Protein AF-A0A160DUF7-F1 (afdb_monomer)

Foldseek 3Di:
DDDDDPPVVVVVVVVVVVVPPPPPDPPVVVVLVVVVVVVVVVVVVVVVLVVVLVVQLVVLVCQLVPPPHDPVSNVRSVVSNCVSCVLVVVVVVLVVVLPVPSDDDPVVVLVSVLVVLVVVLVNLVVVLVVLVVVLVVLVVVLVCCVVPVPPVDPSCVVSVVVSVVSVVVSVVSVVVSVVSVVVSVVVSVVSVVVVVVVVVVVVVCPPPND

Organism: NCBI:txid1300342

Sequence (210 aa):
MTGTEPAAADWAALRTAWCEQPLAAVDWTALRGEVTRRSRRMAVTRVLELAAAAIAVMLCLTLALLPKAGWNDRATGLVLLAVVLGFTGWTQWHRRRQWRALDLAPPALLAFEHGRTRTSLRIWRTSAWLSLTLWCGLYAAAWADLAFGLWGADPVRVWGINLAVNAVVVIVSAAIACGLGRRARARLRRLDDLAAAVATEDAGRGPDGA

Structure (mmCIF, N/CA/C/O backbone):
data_AF-A0A160DUF7-F1
#
_entry.id   AF-A0A160DUF7-F1
#
loop_
_atom_site.group_PDB
_atom_site.id
_atom_site.type_symbol
_atom_site.label_atom_id
_atom_site.label_alt_id
_atom_site.label_comp_id
_atom_site.label_asym_id
_atom_site.label_entity_id
_atom_site.label_seq_id
_atom_site.pdbx_PDB_ins_code
_atom_site.Cartn_x
_atom_site.Cartn_y
_atom_site.Cartn_z
_atom_site.occupancy
_atom_site.B_iso_or_equiv
_atom_site.auth_seq_id
_atom_site.auth_comp_id
_atom_site.auth_asym_id
_atom_site.auth_atom_id
_atom_site.pdbx_PDB_model_num
ATOM 1 N N . MET A 1 1 ? 6.561 -17.553 71.676 1.00 45.91 1 MET A N 1
ATOM 2 C CA . MET A 1 1 ? 5.824 -18.469 70.774 1.00 45.91 1 MET A CA 1
ATOM 3 C C . MET A 1 1 ? 4.363 -18.280 71.137 1.00 45.91 1 MET A C 1
ATOM 5 O O . MET A 1 1 ? 4.054 -18.506 72.291 1.00 45.91 1 MET A O 1
ATOM 9 N N . THR A 1 2 ? 3.468 -17.689 70.357 1.00 43.59 2 THR A N 1
ATOM 10 C CA . THR A 1 2 ? 3.185 -17.698 68.910 1.00 43.59 2 THR A CA 1
ATOM 11 C C . THR A 1 2 ? 2.621 -16.305 68.561 1.00 43.59 2 THR A C 1
ATOM 13 O O . THR A 1 2 ? 1.702 -15.845 69.221 1.00 43.59 2 THR A O 1
ATOM 16 N N . GLY A 1 3 ? 3.216 -15.503 67.679 1.00 46.25 3 GLY A N 1
ATOM 17 C CA . GLY A 1 3 ? 3.179 -15.735 66.237 1.00 46.25 3 GLY A CA 1
ATOM 18 C C . GLY A 1 3 ? 1.835 -15.280 65.655 1.00 46.25 3 GLY A C 1
ATOM 19 O O . GLY A 1 3 ? 1.091 -16.107 65.150 1.00 46.25 3 GLY A O 1
ATOM 20 N N . THR A 1 4 ? 1.478 -14.000 65.793 1.00 51.59 4 THR A N 1
ATOM 21 C CA . THR A 1 4 ? 0.319 -13.425 65.100 1.00 51.59 4 THR A CA 1
ATOM 22 C C . THR A 1 4 ? 0.680 -13.240 63.627 1.00 51.59 4 THR A C 1
ATOM 24 O O . THR A 1 4 ? 1.467 -12.352 63.307 1.00 51.59 4 THR A O 1
ATOM 27 N N . GLU A 1 5 ? 0.108 -14.052 62.736 1.00 55.94 5 GLU A N 1
ATOM 28 C CA . GLU A 1 5 ? 0.067 -13.788 61.290 1.00 55.94 5 GLU A CA 1
ATOM 29 C C . GLU A 1 5 ? -1.267 -13.107 60.912 1.00 55.94 5 GLU A C 1
ATOM 31 O O . GLU A 1 5 ? -2.217 -13.785 60.527 1.00 55.94 5 GLU A O 1
ATOM 36 N N . PRO A 1 6 ? -1.386 -11.767 60.998 1.00 52.56 6 PRO A N 1
ATOM 37 C CA . PRO A 1 6 ? -2.553 -11.046 60.487 1.00 52.56 6 PRO A CA 1
ATOM 38 C C . PRO A 1 6 ? -2.464 -10.739 58.980 1.00 52.56 6 PRO A C 1
ATOM 40 O O . PRO A 1 6 ? -3.432 -10.268 58.397 1.00 52.56 6 PRO A O 1
ATOM 43 N N . ALA A 1 7 ? -1.332 -11.011 58.320 1.00 56.97 7 ALA A N 1
ATOM 44 C CA . ALA A 1 7 ? -1.105 -10.570 56.942 1.00 56.97 7 ALA A CA 1
ATOM 45 C C . ALA A 1 7 ? -1.906 -11.365 55.892 1.00 56.97 7 ALA A C 1
ATOM 47 O O . ALA A 1 7 ? -2.366 -10.792 54.910 1.00 56.97 7 ALA A O 1
ATOM 48 N N . ALA A 1 8 ? -2.100 -12.677 56.072 1.00 56.59 8 ALA A N 1
ATOM 49 C CA . ALA A 1 8 ? -2.753 -13.514 55.058 1.00 56.59 8 ALA A CA 1
ATOM 50 C C . ALA A 1 8 ? -4.268 -13.251 54.932 1.00 56.59 8 ALA A C 1
ATOM 52 O O . ALA A 1 8 ? -4.814 -13.300 53.828 1.00 56.59 8 ALA A O 1
ATOM 53 N N . ALA A 1 9 ? -4.938 -12.935 56.047 1.00 58.22 9 ALA A N 1
ATOM 54 C CA . ALA A 1 9 ? -6.363 -12.596 56.065 1.00 58.22 9 ALA A CA 1
ATOM 55 C C . ALA A 1 9 ? -6.643 -11.240 55.392 1.00 58.22 9 ALA A C 1
ATOM 57 O O . ALA A 1 9 ? -7.660 -11.083 54.716 1.00 58.22 9 ALA A O 1
ATOM 58 N N . ASP A 1 10 ? -5.704 -10.301 55.512 1.00 68.38 10 ASP A N 1
ATOM 59 C CA . ASP A 1 10 ? -5.803 -8.961 54.932 1.00 68.38 10 ASP A CA 1
ATOM 60 C C . ASP A 1 10 ? -5.723 -9.003 53.395 1.00 68.38 10 ASP A C 1
ATOM 62 O O . ASP A 1 10 ? -6.537 -8.404 52.697 1.00 68.38 10 ASP A O 1
ATOM 66 N N . TRP A 1 11 ? -4.834 -9.837 52.838 1.00 68.75 11 TRP A N 1
ATOM 67 C CA . TRP A 1 11 ? -4.740 -10.045 51.387 1.00 68.75 11 TRP A CA 1
ATOM 68 C C . TRP A 1 11 ? -5.966 -10.727 50.784 1.00 68.75 11 TRP A C 1
ATOM 70 O O . TRP A 1 11 ? -6.361 -10.402 49.662 1.00 68.75 11 TRP A O 1
ATOM 80 N N . ALA A 1 12 ? -6.574 -11.672 51.506 1.00 73.12 12 ALA A N 1
ATOM 81 C CA . ALA A 1 12 ? -7.798 -12.322 51.055 1.00 73.12 12 ALA A CA 1
ATOM 82 C C . ALA A 1 12 ? -8.962 -11.322 51.009 1.00 73.12 12 ALA A C 1
ATOM 84 O O . ALA A 1 12 ? -9.661 -11.267 50.001 1.00 73.12 12 ALA A O 1
ATOM 85 N N . ALA A 1 13 ? -9.115 -10.487 52.042 1.00 73.94 13 ALA A N 1
ATOM 86 C CA . ALA A 1 13 ? -10.126 -9.433 52.093 1.00 73.94 13 ALA A CA 1
ATOM 87 C C . ALA A 1 13 ? -9.906 -8.361 51.011 1.00 73.94 13 ALA A C 1
ATOM 89 O O . ALA A 1 13 ? -10.849 -7.998 50.309 1.00 73.94 13 ALA A O 1
ATOM 90 N N . LEU A 1 14 ? -8.658 -7.927 50.803 1.00 70.69 14 LEU A N 1
ATOM 91 C CA . LEU A 1 14 ? -8.277 -7.014 49.721 1.00 70.69 14 LEU A CA 1
ATOM 92 C C . LEU A 1 14 ? -8.580 -7.597 48.342 1.00 70.69 14 LEU A C 1
ATOM 94 O O . LEU A 1 14 ? -9.090 -6.885 47.484 1.00 70.69 14 LEU A O 1
ATOM 98 N N . ARG A 1 15 ? -8.307 -8.887 48.120 1.00 72.19 15 ARG A N 1
ATOM 99 C CA . ARG A 1 15 ? -8.630 -9.562 46.857 1.00 72.19 15 ARG A CA 1
ATOM 100 C C . ARG A 1 15 ? -10.134 -9.585 46.615 1.00 72.19 15 ARG A C 1
ATOM 102 O O . ARG A 1 15 ? -10.556 -9.289 45.505 1.00 72.19 15 ARG A O 1
ATOM 109 N N . THR A 1 16 ? -10.929 -9.920 47.629 1.00 73.06 16 THR A N 1
ATOM 110 C CA . THR A 1 16 ? -12.394 -9.952 47.520 1.00 73.06 16 THR A CA 1
ATOM 111 C C . THR A 1 16 ? -12.944 -8.555 47.238 1.00 73.06 16 THR A C 1
ATOM 113 O O . THR A 1 16 ? -13.653 -8.382 46.255 1.00 73.06 16 THR A O 1
ATOM 116 N N . ALA A 1 17 ? -12.496 -7.538 47.981 1.00 68.25 17 ALA A N 1
ATOM 117 C CA . ALA A 1 17 ? -12.868 -6.141 47.750 1.00 68.25 17 ALA A CA 1
ATOM 118 C C . ALA A 1 17 ? -12.432 -5.624 46.367 1.00 68.25 17 ALA A C 1
ATOM 120 O O . ALA A 1 17 ? -13.107 -4.782 45.781 1.00 68.25 17 ALA A O 1
ATOM 121 N N . TRP A 1 18 ? -11.315 -6.120 45.826 1.00 67.06 18 TRP A N 1
ATOM 122 C CA . TRP A 1 18 ? -10.848 -5.783 44.480 1.00 67.06 18 TRP A CA 1
ATOM 123 C C . TRP A 1 18 ? -11.661 -6.492 43.387 1.00 67.06 18 TRP A C 1
ATOM 125 O O . TRP A 1 18 ? -11.973 -5.886 42.368 1.00 67.06 18 TRP A O 1
ATOM 135 N N . CYS A 1 19 ? -12.046 -7.753 43.603 1.00 63.88 19 CYS A N 1
ATOM 136 C CA . CYS A 1 19 ? -12.925 -8.507 42.705 1.00 63.88 19 CYS A CA 1
ATOM 137 C C . CYS A 1 19 ? -14.372 -7.991 42.709 1.00 63.88 19 CYS A C 1
ATOM 139 O O . CYS A 1 19 ? -15.058 -8.123 41.700 1.00 63.88 19 CYS A O 1
ATOM 141 N N . GLU A 1 20 ? -14.823 -7.406 43.818 1.00 60.16 20 GLU A N 1
ATOM 142 C CA . GLU A 1 20 ? -16.149 -6.798 43.975 1.00 60.16 20 GLU A CA 1
ATOM 143 C C . GLU A 1 20 ? -16.223 -5.361 43.446 1.00 60.16 20 GLU A C 1
ATOM 145 O O . GLU A 1 20 ? -17.308 -4.775 43.417 1.00 60.16 20 GLU A O 1
ATOM 150 N N . GLN A 1 21 ? -15.103 -4.775 42.995 1.00 47.31 21 GLN A N 1
ATOM 151 C CA . GLN A 1 21 ? -15.166 -3.481 42.326 1.00 47.31 21 GLN A CA 1
ATOM 152 C C . GLN A 1 21 ? -16.021 -3.624 41.063 1.00 47.31 21 GLN A C 1
ATOM 154 O O . GLN A 1 21 ? -15.701 -4.454 40.207 1.00 47.31 21 GLN A O 1
ATOM 159 N N . PRO A 1 22 ? -17.090 -2.820 40.911 1.00 47.50 22 PRO A N 1
ATOM 160 C CA . PRO A 1 22 ? -17.878 -2.836 39.693 1.00 47.50 22 PRO A CA 1
ATOM 161 C C . PRO A 1 22 ? -16.928 -2.555 38.530 1.00 47.50 22 PRO A C 1
ATOM 163 O O . PRO A 1 22 ? -16.241 -1.529 38.527 1.00 47.50 22 PRO A O 1
ATOM 166 N N . LEU A 1 23 ? -16.854 -3.497 37.579 1.00 49.75 23 LEU A N 1
ATOM 167 C CA . LEU A 1 23 ? -16.118 -3.330 36.328 1.00 49.75 23 LEU A CA 1
ATOM 168 C C . LEU A 1 23 ? -16.443 -1.937 35.805 1.00 49.75 23 LEU A C 1
ATOM 170 O O . LEU A 1 23 ? -17.611 -1.644 35.548 1.00 49.75 23 LEU A O 1
ATOM 174 N N . ALA A 1 24 ? -15.423 -1.073 35.745 1.00 48.47 24 ALA A N 1
ATOM 175 C CA . ALA A 1 24 ? -15.599 0.330 35.405 1.00 48.47 24 ALA A CA 1
ATOM 176 C C . ALA A 1 24 ? -16.494 0.416 34.168 1.00 48.47 24 ALA A C 1
ATOM 178 O O . ALA A 1 24 ? -16.115 -0.078 33.100 1.00 48.47 24 ALA A O 1
ATOM 179 N N . ALA A 1 25 ? -17.699 0.969 34.353 1.00 54.88 25 ALA A N 1
ATOM 180 C CA . ALA A 1 25 ? -18.697 1.063 33.303 1.00 54.88 25 ALA A CA 1
ATOM 181 C C . ALA A 1 25 ? -18.012 1.640 32.065 1.00 54.88 25 ALA A C 1
ATOM 183 O O . ALA A 1 25 ? -17.362 2.685 32.146 1.00 54.88 25 ALA A O 1
ATOM 184 N N . VAL A 1 26 ? -18.079 0.911 30.949 1.00 57.97 26 VAL A N 1
ATOM 185 C CA . VAL A 1 26 ? -17.376 1.278 29.719 1.00 57.97 26 VAL A CA 1
ATOM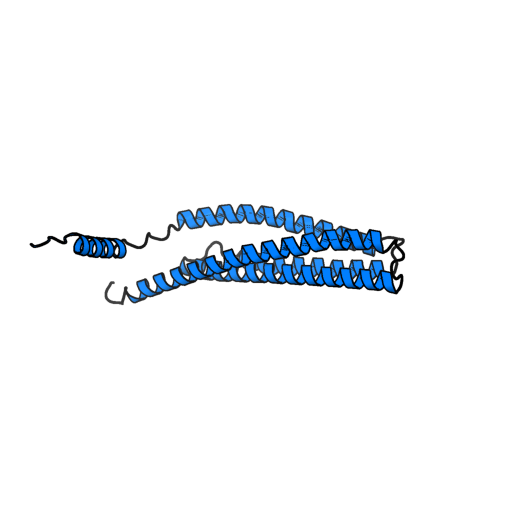 186 C C . VAL A 1 26 ? -17.721 2.727 29.383 1.00 57.97 26 VAL A C 1
ATOM 188 O O . VAL A 1 26 ? -18.878 3.047 29.116 1.00 57.97 26 VAL A O 1
ATOM 191 N N . ASP A 1 27 ? -16.723 3.612 29.419 1.00 67.00 27 ASP A N 1
ATOM 192 C CA . ASP A 1 27 ? -16.930 5.031 29.145 1.00 67.00 27 ASP A CA 1
ATOM 193 C C . ASP A 1 27 ? -17.185 5.236 27.646 1.00 67.00 27 ASP A C 1
ATOM 195 O O . ASP A 1 27 ? -16.282 5.427 26.822 1.00 67.00 27 ASP A O 1
ATOM 199 N N . TRP A 1 28 ? -18.465 5.180 27.284 1.00 63.38 28 TRP A N 1
ATOM 200 C CA . TRP A 1 28 ? -18.947 5.375 25.924 1.00 63.38 28 TRP A CA 1
ATOM 201 C C . TRP A 1 28 ? -18.635 6.775 25.388 1.00 63.38 28 TRP A C 1
ATOM 203 O O . TRP A 1 28 ? -18.480 6.940 24.175 1.00 63.38 28 TRP A O 1
ATOM 213 N N . THR A 1 29 ? -18.497 7.782 26.258 1.00 66.00 29 THR A N 1
ATOM 214 C CA . THR A 1 29 ? -18.179 9.156 25.847 1.00 66.00 29 THR A CA 1
ATOM 215 C C . THR A 1 29 ? -16.707 9.296 25.471 1.00 66.00 29 THR A C 1
ATOM 217 O O . THR A 1 29 ? -16.403 9.835 24.398 1.00 66.00 29 THR A O 1
ATOM 220 N N . ALA A 1 30 ? -15.803 8.697 26.252 1.00 66.38 30 ALA A N 1
ATOM 221 C CA . ALA A 1 30 ? -14.396 8.561 25.887 1.00 66.38 30 ALA A CA 1
ATOM 222 C C . ALA A 1 30 ? -14.230 7.744 2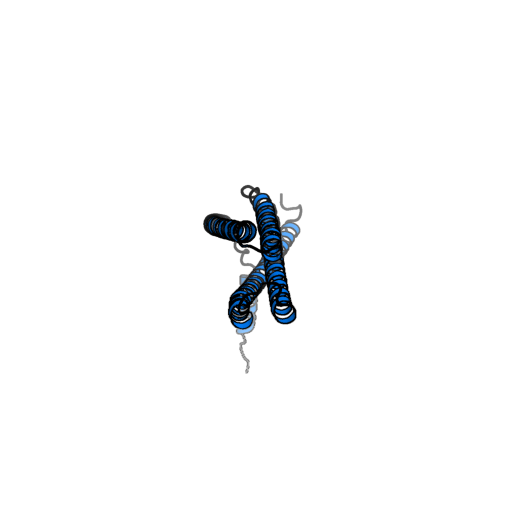4.598 1.00 66.38 30 ALA A C 1
ATOM 224 O O . ALA A 1 30 ? -13.485 8.146 23.699 1.00 66.38 30 ALA A O 1
ATOM 225 N N . LEU A 1 31 ? -14.990 6.652 24.438 1.00 64.12 31 LEU A N 1
ATOM 226 C CA . LEU A 1 31 ? -14.972 5.842 23.219 1.00 64.12 31 LEU A CA 1
ATOM 227 C C . LEU A 1 31 ? -15.391 6.661 21.981 1.00 64.12 31 LEU A C 1
ATOM 229 O O . LEU A 1 31 ? -14.760 6.573 20.925 1.00 64.12 31 LEU A O 1
ATOM 233 N N . ARG A 1 32 ? -16.419 7.512 22.108 1.00 67.00 32 ARG A N 1
ATOM 234 C CA . ARG A 1 32 ? -16.912 8.387 21.026 1.00 67.00 32 ARG A CA 1
ATOM 235 C C . ARG A 1 32 ? -15.909 9.496 20.677 1.00 67.00 32 ARG A C 1
ATOM 237 O O . ARG A 1 32 ? -15.694 9.791 19.495 1.00 67.00 32 ARG A O 1
ATOM 244 N N . GLY A 1 33 ? -15.237 10.066 21.678 1.00 70.62 33 GLY A N 1
ATOM 245 C CA . GLY A 1 33 ? -14.134 11.017 21.495 1.00 70.62 33 GLY A CA 1
ATOM 246 C C . GLY A 1 33 ? -12.927 10.402 20.772 1.00 70.62 33 GLY A C 1
ATOM 247 O O . GLY A 1 33 ? -12.365 10.998 19.848 1.00 70.62 33 GLY A O 1
ATOM 248 N N . GLU A 1 34 ? -12.570 9.167 21.121 1.00 70.50 34 GLU A N 1
ATOM 249 C CA . GLU A 1 34 ? -11.501 8.411 20.464 1.00 70.50 34 GLU A CA 1
ATOM 250 C C . GLU A 1 34 ? -11.850 8.135 18.989 1.00 70.50 34 GLU A C 1
ATOM 252 O O . GLU A 1 34 ? -11.031 8.350 18.090 1.00 70.50 34 GLU A O 1
ATOM 257 N N . VAL A 1 35 ? -13.094 7.725 18.707 1.00 66.69 35 VAL A N 1
ATOM 258 C CA . VAL A 1 35 ? -13.582 7.445 17.344 1.00 66.69 35 VAL A CA 1
ATOM 259 C C . VAL A 1 35 ? -13.529 8.690 16.450 1.00 66.69 35 VAL A C 1
ATOM 261 O O . VAL A 1 35 ? -13.056 8.601 15.312 1.00 66.69 35 VAL A O 1
ATOM 264 N N . THR A 1 36 ? -13.940 9.858 16.949 1.00 67.94 36 THR A N 1
ATOM 265 C CA . THR A 1 36 ? -13.934 11.118 16.178 1.00 67.94 36 THR A CA 1
ATOM 266 C C . THR A 1 36 ? -12.523 11.659 15.923 1.00 67.94 36 THR A C 1
ATOM 268 O O . THR A 1 36 ? -12.205 12.081 14.808 1.00 67.94 36 THR A O 1
ATOM 271 N N . ARG A 1 37 ? -11.609 11.584 16.899 1.00 72.12 37 ARG A N 1
ATOM 272 C CA . ARG A 1 37 ? -10.189 11.924 16.667 1.00 72.12 37 ARG A CA 1
ATOM 273 C C . ARG A 1 37 ? -9.557 11.005 15.626 1.00 72.12 37 ARG A C 1
ATOM 275 O O . ARG A 1 37 ? -8.784 11.439 14.764 1.00 72.12 37 ARG A O 1
ATOM 282 N N . ARG A 1 38 ? -9.909 9.722 15.671 1.00 69.25 38 ARG A N 1
ATOM 283 C CA . ARG A 1 38 ? -9.397 8.716 14.743 1.00 69.25 38 ARG A CA 1
ATOM 284 C C . ARG A 1 38 ? -9.972 8.877 13.337 1.00 69.25 38 ARG A C 1
ATOM 286 O O . ARG A 1 38 ? -9.238 8.642 12.379 1.00 69.25 38 ARG A O 1
ATOM 293 N N . SER A 1 39 ? -11.223 9.318 13.193 1.00 67.62 39 SER A N 1
ATOM 294 C CA . SER A 1 39 ? -11.823 9.606 11.884 1.00 67.62 39 SER A CA 1
ATOM 295 C C . SER A 1 39 ? -11.117 10.769 11.178 1.00 67.62 39 SER A C 1
ATOM 297 O O . SER A 1 39 ? -10.783 10.642 10.000 1.00 67.62 39 SER A O 1
ATOM 299 N N . ARG A 1 40 ? -10.754 11.839 11.906 1.00 68.75 40 ARG A N 1
ATOM 300 C CA . ARG A 1 40 ? -9.935 12.944 11.370 1.00 68.75 40 ARG A CA 1
ATOM 301 C C . ARG A 1 40 ? -8.563 12.475 10.888 1.00 68.75 40 ARG A C 1
ATOM 303 O O . ARG A 1 40 ? -8.170 12.789 9.767 1.00 68.75 40 ARG A O 1
ATOM 310 N N . ARG A 1 41 ? -7.851 11.661 11.681 1.00 72.31 41 ARG A N 1
ATOM 311 C CA . ARG A 1 41 ? -6.576 11.059 11.238 1.00 72.31 41 ARG A CA 1
ATOM 312 C C . ARG A 1 41 ? -6.753 10.204 9.981 1.00 72.31 41 ARG A C 1
ATOM 314 O O . ARG A 1 41 ? -5.931 10.279 9.076 1.00 72.31 41 ARG A O 1
ATOM 321 N N . MET A 1 42 ? -7.840 9.436 9.893 1.00 70.56 42 MET A N 1
ATOM 322 C CA . MET A 1 42 ? -8.137 8.627 8.706 1.00 70.56 42 MET A CA 1
ATOM 323 C C . MET A 1 42 ? -8.442 9.466 7.467 1.00 70.56 42 MET A C 1
ATOM 325 O O . MET A 1 42 ? -8.109 9.028 6.369 1.00 70.56 42 MET A O 1
ATOM 329 N N . ALA A 1 43 ? -9.039 10.650 7.617 1.00 75.75 43 ALA A N 1
ATOM 330 C CA . ALA A 1 43 ? -9.251 11.569 6.503 1.00 75.75 43 ALA A CA 1
ATOM 331 C C . ALA A 1 43 ? -7.915 12.050 5.914 1.00 75.75 43 ALA A C 1
ATOM 333 O O . ALA A 1 43 ? -7.722 11.965 4.705 1.00 75.75 43 ALA A O 1
ATOM 334 N N . VAL A 1 44 ? -6.952 12.440 6.757 1.00 76.69 44 VAL A N 1
ATOM 335 C CA . VAL A 1 44 ? -5.611 12.856 6.301 1.00 76.69 44 VAL A CA 1
ATOM 336 C C . VAL A 1 44 ? -4.878 11.708 5.609 1.00 76.69 44 VAL A C 1
ATOM 338 O O . VAL A 1 44 ? -4.368 11.874 4.503 1.00 76.69 44 VAL A O 1
ATOM 341 N N . THR A 1 45 ? -4.870 10.512 6.208 1.00 78.19 45 THR A N 1
ATOM 342 C CA . THR A 1 45 ? -4.221 9.343 5.591 1.00 78.19 45 THR A CA 1
ATOM 343 C C . THR A 1 45 ? -4.836 8.997 4.236 1.00 78.19 45 THR A C 1
ATOM 345 O O . THR A 1 45 ? -4.115 8.588 3.336 1.00 78.19 45 THR A O 1
ATOM 348 N N . ARG A 1 46 ? -6.149 9.191 4.056 1.00 80.06 46 ARG A N 1
ATOM 349 C CA . ARG A 1 46 ? -6.811 8.982 2.760 1.00 80.06 46 ARG A CA 1
ATOM 350 C C . ARG A 1 46 ? -6.356 9.965 1.699 1.00 80.06 46 ARG A C 1
ATOM 352 O O . ARG A 1 46 ? -6.143 9.544 0.572 1.00 80.06 46 ARG A O 1
ATOM 359 N N . VAL A 1 47 ? -6.226 11.243 2.047 1.00 85.06 47 VAL A N 1
ATOM 360 C CA . VAL A 1 47 ? -5.735 12.257 1.106 1.00 85.06 47 VAL A CA 1
ATOM 361 C C . VAL A 1 47 ? -4.328 11.890 0.640 1.00 85.06 47 VAL A C 1
ATOM 363 O O . VAL A 1 47 ? -4.072 11.885 -0.559 1.00 85.06 47 VAL A O 1
ATOM 366 N N . LEU A 1 48 ? -3.455 11.479 1.564 1.00 84.88 48 LEU A N 1
ATOM 367 C CA . LEU A 1 48 ? -2.108 11.010 1.228 1.00 84.88 48 LEU A CA 1
ATOM 368 C C . LEU A 1 48 ? -2.122 9.729 0.377 1.00 84.88 48 LEU A C 1
ATOM 370 O O . LEU A 1 48 ? -1.376 9.641 -0.592 1.00 84.88 48 LEU A O 1
ATOM 374 N N . GLU A 1 49 ? -2.984 8.757 0.696 1.00 85.81 49 GLU A N 1
ATOM 375 C CA . GLU A 1 49 ? -3.135 7.511 -0.077 1.00 85.81 49 GLU A CA 1
ATOM 376 C C . GLU A 1 49 ? -3.596 7.801 -1.518 1.00 85.81 49 GLU A C 1
ATOM 378 O O . GLU A 1 49 ? -3.057 7.233 -2.465 1.00 85.81 49 GLU A O 1
ATOM 383 N N . LEU A 1 50 ? -4.547 8.724 -1.696 1.00 87.81 50 LEU A N 1
ATOM 384 C CA . LEU A 1 50 ? -5.042 9.135 -3.013 1.00 87.81 50 LEU A CA 1
ATOM 385 C C . LEU A 1 50 ? -4.008 9.946 -3.799 1.00 87.81 50 LEU A C 1
ATOM 387 O O . LEU A 1 50 ? -3.842 9.709 -4.992 1.00 87.81 50 LEU A O 1
ATOM 391 N N . ALA A 1 51 ? -3.289 10.859 -3.145 1.00 89.44 51 ALA A N 1
ATOM 392 C CA . ALA A 1 51 ? -2.203 11.611 -3.768 1.00 89.44 51 ALA A CA 1
ATOM 393 C C . ALA A 1 51 ? -1.078 10.679 -4.246 1.00 89.44 51 ALA A C 1
ATOM 395 O O . ALA A 1 51 ? -0.642 10.778 -5.391 1.00 89.44 51 ALA A O 1
ATOM 396 N N . ALA A 1 52 ? -0.661 9.722 -3.412 1.00 87.50 52 ALA A N 1
ATOM 397 C CA . ALA A 1 52 ? 0.332 8.722 -3.795 1.00 87.50 52 ALA A CA 1
ATOM 398 C C . ALA A 1 52 ? -0.152 7.850 -4.967 1.00 87.50 52 ALA A C 1
ATOM 400 O O . ALA A 1 52 ? 0.610 7.603 -5.900 1.00 87.50 52 ALA A O 1
ATOM 401 N N . ALA A 1 53 ? -1.424 7.431 -4.961 1.00 89.75 53 ALA A N 1
ATOM 402 C CA . ALA A 1 53 ? -2.011 6.679 -6.070 1.00 89.75 53 ALA A CA 1
ATOM 403 C C . ALA A 1 53 ? -2.042 7.497 -7.373 1.00 89.75 53 ALA A C 1
ATOM 405 O O . ALA A 1 53 ? -1.715 6.967 -8.430 1.00 89.75 53 ALA A O 1
ATOM 406 N N . ALA A 1 54 ? -2.375 8.790 -7.305 1.00 92.12 54 ALA A N 1
ATOM 407 C CA . ALA A 1 54 ? -2.372 9.677 -8.466 1.00 92.12 54 ALA A CA 1
ATOM 408 C C . ALA A 1 54 ? -0.965 9.842 -9.061 1.00 92.12 54 ALA A C 1
ATOM 410 O O . ALA A 1 54 ? -0.797 9.745 -10.276 1.00 92.12 54 ALA A O 1
ATOM 411 N N . ILE A 1 55 ? 0.051 10.020 -8.210 1.00 93.62 55 ILE A N 1
ATOM 412 C CA . ILE A 1 55 ? 1.456 10.076 -8.638 1.00 93.62 55 ILE A CA 1
ATOM 413 C C . ILE A 1 55 ? 1.863 8.752 -9.294 1.00 93.62 55 ILE A C 1
ATOM 415 O O . ILE A 1 55 ? 2.437 8.758 -10.378 1.00 93.62 55 ILE A O 1
ATOM 419 N N . ALA A 1 56 ? 1.524 7.613 -8.687 1.00 90.56 56 ALA A N 1
ATOM 420 C CA . ALA A 1 56 ? 1.842 6.301 -9.245 1.00 90.56 56 ALA A CA 1
ATOM 421 C C . ALA A 1 56 ? 1.191 6.083 -10.622 1.00 90.56 56 ALA A C 1
ATOM 423 O O . ALA A 1 56 ? 1.864 5.642 -11.551 1.00 90.56 56 ALA A O 1
ATOM 424 N N . VAL A 1 57 ? -0.086 6.447 -10.782 1.00 94.12 57 VAL A N 1
ATOM 425 C CA . VAL A 1 57 ? -0.791 6.402 -12.074 1.00 94.12 57 VAL A CA 1
ATOM 426 C C . VAL A 1 57 ? -0.092 7.284 -13.108 1.00 94.12 57 VAL A C 1
ATOM 428 O O . VAL A 1 57 ? 0.164 6.828 -14.220 1.00 94.12 57 VAL A O 1
ATOM 431 N N . MET A 1 58 ? 0.269 8.516 -12.741 1.00 94.81 58 MET A N 1
ATOM 432 C CA . MET A 1 58 ? 0.986 9.437 -13.624 1.00 94.81 58 MET A CA 1
ATOM 433 C C . MET A 1 58 ? 2.336 8.866 -14.075 1.00 94.81 58 MET A C 1
ATOM 435 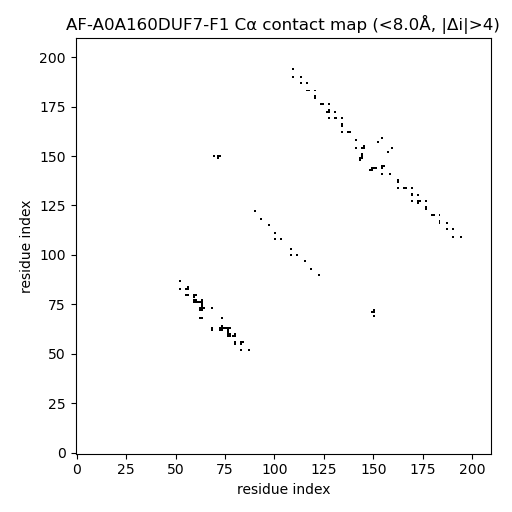O O . MET A 1 58 ? 2.666 8.951 -15.256 1.00 94.81 58 MET A O 1
ATOM 439 N N . LEU A 1 59 ? 3.099 8.247 -13.170 1.00 91.69 59 LEU A N 1
ATOM 440 C CA . LEU A 1 59 ? 4.378 7.611 -13.498 1.00 91.69 59 LEU A CA 1
ATOM 441 C C . LEU A 1 59 ? 4.194 6.403 -14.427 1.00 91.69 59 LEU A C 1
ATOM 443 O O . LEU A 1 59 ? 4.928 6.272 -15.405 1.00 91.69 59 LEU A O 1
ATOM 447 N N . CYS A 1 60 ? 3.187 5.560 -14.174 1.00 92.00 60 CYS A N 1
ATOM 448 C CA . CYS A 1 60 ? 2.882 4.409 -15.028 1.00 92.00 60 CYS A CA 1
ATOM 449 C C . CYS A 1 60 ? 2.471 4.845 -16.441 1.00 92.00 60 CYS A C 1
ATOM 451 O O . CYS A 1 60 ? 2.931 4.271 -17.426 1.00 92.00 60 CYS A O 1
ATOM 453 N N . LEU A 1 61 ? 1.635 5.884 -16.544 1.00 92.19 61 LEU A N 1
ATOM 454 C CA . LEU A 1 61 ? 1.221 6.456 -17.825 1.00 92.19 61 LEU A CA 1
ATOM 455 C C . LEU A 1 61 ? 2.391 7.109 -18.555 1.00 92.19 61 LEU A C 1
ATOM 457 O O . LEU A 1 61 ? 2.545 6.896 -19.750 1.00 92.19 61 LEU A O 1
ATOM 461 N N . THR A 1 62 ? 3.237 7.856 -17.846 1.00 91.44 62 THR A N 1
ATOM 462 C CA . THR A 1 62 ? 4.449 8.451 -18.424 1.00 91.44 62 THR A CA 1
ATOM 463 C C . THR A 1 62 ? 5.342 7.368 -19.027 1.00 91.44 62 THR A C 1
ATOM 465 O O . THR A 1 62 ? 5.723 7.480 -20.187 1.00 91.44 62 THR A O 1
ATOM 468 N N . LEU A 1 63 ? 5.604 6.279 -18.295 1.00 86.94 63 LEU A N 1
ATOM 469 C CA . LEU A 1 63 ? 6.386 5.148 -18.804 1.00 86.94 63 LEU A CA 1
ATOM 470 C C . LEU A 1 63 ? 5.727 4.496 -20.033 1.00 86.94 63 LEU A C 1
ATOM 472 O O . LEU A 1 63 ? 6.406 4.198 -21.012 1.00 86.94 63 LEU A O 1
ATOM 476 N N . ALA A 1 64 ? 4.403 4.320 -20.007 1.00 89.31 64 ALA A N 1
ATOM 477 C CA . ALA A 1 64 ? 3.664 3.682 -21.095 1.00 89.31 64 ALA A CA 1
ATOM 478 C C . ALA A 1 64 ? 3.525 4.547 -22.360 1.00 89.31 64 ALA A C 1
ATOM 480 O O . ALA A 1 64 ? 3.405 4.013 -23.462 1.00 89.31 64 ALA A O 1
ATOM 481 N N . LEU A 1 65 ? 3.522 5.871 -22.213 1.00 91.00 65 LEU A N 1
ATOM 482 C CA . LEU A 1 65 ? 3.272 6.825 -23.296 1.00 91.00 65 LEU A CA 1
ATOM 483 C C . LEU A 1 65 ? 4.541 7.531 -23.778 1.00 91.00 65 LEU A C 1
ATOM 485 O O . LEU A 1 65 ? 4.468 8.359 -24.688 1.00 91.00 65 LEU A O 1
ATOM 489 N N . LEU A 1 66 ? 5.704 7.225 -23.194 1.00 89.94 66 LEU A N 1
ATOM 490 C CA . LEU A 1 66 ? 6.956 7.852 -23.595 1.00 89.94 66 LEU A CA 1
ATOM 491 C C . LEU A 1 66 ? 7.214 7.591 -25.096 1.00 89.94 66 LEU A C 1
ATOM 493 O O . LEU A 1 66 ? 7.213 6.433 -25.527 1.00 89.94 66 LEU A O 1
ATOM 497 N N . PRO A 1 67 ? 7.491 8.627 -25.912 1.00 79.50 67 PRO A N 1
ATOM 498 C CA . PRO A 1 67 ? 7.635 8.467 -27.363 1.00 79.50 67 PRO A CA 1
ATOM 499 C C . PRO A 1 67 ? 8.737 7.482 -27.770 1.00 79.50 67 PRO A C 1
ATOM 501 O O . PRO A 1 67 ? 8.624 6.806 -28.788 1.00 79.50 67 PRO A O 1
ATOM 504 N N . LYS A 1 68 ? 9.791 7.384 -26.950 1.00 80.38 68 LYS A N 1
ATOM 505 C CA . LYS A 1 68 ? 10.946 6.500 -27.156 1.00 80.38 68 LYS A CA 1
ATOM 506 C C . LYS A 1 68 ? 10.863 5.180 -26.378 1.00 80.38 68 LYS A C 1
ATOM 508 O O . LYS A 1 68 ? 11.824 4.422 -26.403 1.00 80.38 68 LYS A O 1
ATOM 513 N N . ALA A 1 69 ? 9.759 4.917 -25.676 1.00 79.25 69 ALA A N 1
ATOM 514 C CA . ALA A 1 69 ? 9.584 3.686 -24.911 1.00 79.25 69 ALA A CA 1
ATOM 515 C C . ALA A 1 69 ? 9.516 2.475 -25.850 1.00 79.25 69 ALA A C 1
ATOM 517 O O . ALA A 1 69 ? 8.718 2.463 -26.797 1.00 79.25 69 ALA A O 1
ATOM 518 N N . GLY A 1 70 ? 10.328 1.457 -25.563 1.00 84.38 70 GLY A N 1
ATOM 519 C CA . GLY A 1 70 ? 10.249 0.169 -26.244 1.00 84.38 70 GLY A CA 1
ATOM 520 C C . GLY A 1 70 ? 8.967 -0.582 -25.875 1.00 84.38 70 GLY A C 1
ATOM 521 O O . GLY A 1 70 ? 8.243 -0.205 -24.953 1.00 84.38 70 GLY A O 1
ATOM 522 N N . TRP A 1 71 ? 8.678 -1.687 -26.568 1.00 87.88 71 TRP A N 1
ATOM 523 C CA . TRP A 1 71 ? 7.518 -2.531 -26.242 1.00 87.88 71 TRP A CA 1
ATOM 524 C C . TRP A 1 71 ? 7.510 -2.974 -24.769 1.00 87.88 71 TRP A C 1
ATOM 526 O O . TRP A 1 71 ? 6.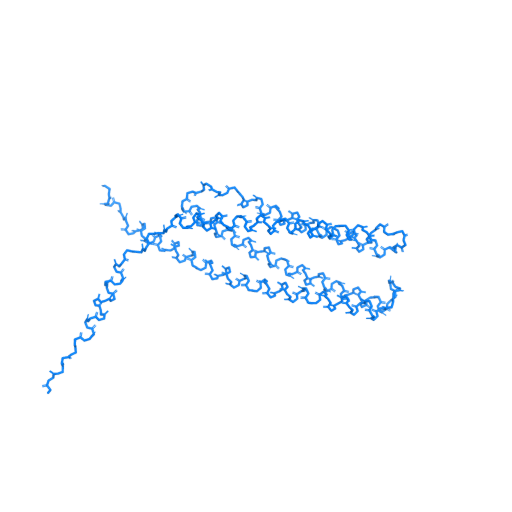478 -2.889 -24.102 1.00 87.88 71 TRP A O 1
ATOM 536 N N . ASN A 1 72 ? 8.674 -3.373 -24.249 1.00 85.44 72 ASN A N 1
ATOM 537 C CA . ASN A 1 72 ? 8.836 -3.843 -22.874 1.00 85.44 72 ASN A CA 1
ATOM 538 C C . ASN A 1 72 ? 8.494 -2.760 -21.838 1.00 85.44 72 ASN A C 1
ATOM 540 O O . ASN A 1 72 ? 7.806 -3.045 -20.857 1.00 85.44 72 ASN A O 1
ATOM 544 N N . ASP A 1 73 ? 8.901 -1.511 -22.073 1.00 85.00 73 ASP A N 1
ATOM 545 C CA . ASP A 1 73 ? 8.572 -0.370 -21.207 1.00 85.00 73 ASP A CA 1
ATOM 546 C C . ASP A 1 73 ? 7.067 -0.106 -21.183 1.00 85.00 73 ASP A C 1
ATOM 548 O O . ASP A 1 73 ? 6.467 0.055 -20.118 1.00 85.00 73 ASP A O 1
ATOM 552 N N . ARG A 1 74 ? 6.435 -0.131 -22.364 1.00 89.69 74 ARG A N 1
ATOM 553 C CA . ARG A 1 74 ? 4.993 0.101 -22.501 1.00 89.69 74 ARG A CA 1
ATOM 554 C C . ARG A 1 74 ? 4.179 -0.970 -21.797 1.00 89.69 74 ARG A C 1
ATOM 556 O O . ARG A 1 74 ? 3.275 -0.647 -21.025 1.00 89.69 74 ARG A O 1
ATOM 563 N N . ALA A 1 75 ? 4.526 -2.235 -22.023 1.00 89.50 75 ALA A N 1
ATOM 564 C CA . ALA A 1 75 ? 3.892 -3.363 -21.355 1.00 89.50 75 ALA A CA 1
ATOM 565 C C . ALA A 1 75 ? 4.053 -3.263 -19.830 1.00 89.50 75 ALA A C 1
ATOM 567 O O . ALA A 1 75 ? 3.071 -3.397 -19.098 1.00 89.50 75 ALA A O 1
ATOM 568 N N . THR A 1 76 ? 5.258 -2.940 -19.352 1.00 87.69 76 THR A N 1
ATOM 569 C CA . THR A 1 76 ? 5.540 -2.769 -17.918 1.00 87.69 76 THR A CA 1
ATOM 570 C C . THR A 1 76 ? 4.696 -1.646 -17.313 1.00 87.69 76 THR A C 1
ATOM 572 O O . THR A 1 76 ? 4.049 -1.851 -16.285 1.00 87.69 76 THR A O 1
ATOM 575 N N . GLY A 1 77 ? 4.624 -0.483 -17.968 1.00 90.12 77 GLY A N 1
ATOM 576 C CA . GLY A 1 77 ? 3.806 0.646 -17.517 1.00 90.12 77 GLY A CA 1
ATOM 577 C C . GLY A 1 77 ? 2.315 0.308 -17.421 1.00 90.12 77 GLY A C 1
ATOM 578 O O . GLY A 1 77 ? 1.674 0.637 -16.423 1.00 90.12 77 GLY A O 1
ATOM 579 N N . LEU A 1 78 ? 1.764 -0.410 -18.405 1.00 93.56 78 LEU A N 1
ATOM 580 C CA . LEU A 1 78 ? 0.357 -0.831 -18.401 1.00 93.56 78 LEU A CA 1
ATOM 581 C C . LEU A 1 78 ? 0.048 -1.867 -17.313 1.00 93.56 78 LEU A C 1
ATOM 583 O O . LEU A 1 78 ? -0.979 -1.762 -16.639 1.00 93.56 78 LEU A O 1
ATOM 587 N N . VAL A 1 79 ? 0.937 -2.842 -17.105 1.00 93.69 79 VAL A N 1
ATOM 588 C CA . VAL A 1 79 ? 0.786 -3.839 -16.033 1.00 93.69 79 VAL A CA 1
ATOM 589 C C . VAL A 1 79 ? 0.819 -3.158 -14.665 1.00 93.69 79 VAL A C 1
ATOM 591 O O . VAL A 1 79 ? -0.061 -3.401 -13.838 1.00 93.69 79 VAL A O 1
ATOM 594 N N . LEU A 1 80 ? 1.779 -2.258 -14.433 1.00 91.38 80 LEU A N 1
ATOM 595 C CA . LEU A 1 80 ? 1.865 -1.501 -13.182 1.00 91.38 80 LEU A CA 1
ATOM 596 C C . LEU A 1 80 ? 0.632 -0.615 -12.969 1.00 91.38 80 LEU A C 1
ATOM 598 O O . LEU A 1 80 ? 0.096 -0.578 -11.861 1.00 91.38 80 LEU A O 1
ATOM 602 N N . LEU A 1 81 ? 0.126 0.026 -14.025 1.00 93.56 81 LEU A N 1
ATOM 603 C CA . LEU A 1 81 ? -1.104 0.814 -13.966 1.00 93.56 81 LEU A CA 1
ATOM 604 C C . LEU A 1 81 ? -2.300 -0.038 -13.522 1.00 93.56 81 LEU A C 1
ATOM 606 O O . LEU A 1 81 ? -3.037 0.360 -12.619 1.00 93.56 81 LEU A O 1
ATOM 610 N N . ALA A 1 82 ? -2.476 -1.221 -14.117 1.00 94.94 82 ALA A N 1
ATOM 611 C CA . ALA A 1 82 ? -3.546 -2.143 -13.748 1.00 94.94 82 ALA A CA 1
ATOM 612 C C . ALA A 1 82 ? -3.432 -2.590 -12.281 1.00 94.94 82 ALA A C 1
ATOM 614 O O . ALA A 1 82 ? -4.437 -2.622 -11.566 1.00 94.94 82 ALA A O 1
ATOM 615 N N . VAL A 1 83 ? -2.213 -2.871 -11.805 1.00 93.00 83 VAL A N 1
ATOM 616 C CA . VAL A 1 83 ? -1.954 -3.226 -10.401 1.00 93.00 83 VAL A CA 1
ATOM 617 C C . VAL A 1 83 ? -2.315 -2.075 -9.461 1.00 93.00 83 VAL A C 1
ATOM 619 O O . VAL A 1 83 ? -3.022 -2.301 -8.478 1.00 93.00 83 VAL A O 1
ATOM 622 N N . VAL A 1 84 ? -1.878 -0.846 -9.758 1.00 92.25 84 VAL A N 1
ATOM 623 C CA . VAL A 1 84 ? -2.174 0.340 -8.937 1.00 92.25 84 VAL A CA 1
ATOM 624 C C . VAL A 1 84 ? -3.680 0.580 -8.871 1.00 92.25 84 VAL A C 1
ATOM 626 O O . VAL A 1 84 ? -4.238 0.663 -7.778 1.00 92.25 84 VAL A O 1
ATOM 629 N N . LEU A 1 85 ? -4.364 0.623 -10.017 1.00 93.50 85 LEU A N 1
ATOM 630 C CA . LEU A 1 85 ? -5.808 0.863 -10.071 1.00 93.50 85 LEU A CA 1
ATOM 631 C C . LEU A 1 85 ? -6.604 -0.250 -9.383 1.00 93.50 85 LEU A C 1
ATOM 633 O O . LEU A 1 85 ? -7.513 0.038 -8.602 1.00 93.50 85 LEU A O 1
ATOM 637 N N . GLY A 1 86 ? -6.247 -1.513 -9.629 1.00 93.75 86 GLY A N 1
ATOM 638 C CA . GLY A 1 86 ? -6.891 -2.665 -9.005 1.00 93.75 86 GLY A CA 1
ATOM 639 C C . GLY A 1 86 ? -6.726 -2.656 -7.487 1.00 93.75 86 GLY A C 1
ATOM 640 O O . GLY A 1 86 ? -7.704 -2.809 -6.752 1.00 93.75 86 GLY A O 1
ATOM 641 N N . PHE A 1 87 ? -5.507 -2.403 -7.003 1.00 89.75 87 PHE A N 1
ATOM 642 C CA . PHE A 1 87 ? -5.224 -2.352 -5.574 1.00 89.75 87 PHE A CA 1
ATOM 643 C C . PHE A 1 87 ? -5.914 -1.161 -4.894 1.00 89.75 87 PHE A C 1
ATOM 645 O O . PHE A 1 87 ? -6.618 -1.357 -3.902 1.00 89.75 87 PHE A O 1
ATOM 652 N N . THR A 1 88 ? -5.793 0.056 -5.437 1.00 88.25 88 THR A N 1
ATOM 653 C CA . THR A 1 88 ? -6.456 1.250 -4.887 1.00 88.25 88 THR A CA 1
ATOM 654 C C . THR A 1 88 ? -7.979 1.114 -4.924 1.00 88.25 88 THR A C 1
ATOM 656 O O . THR A 1 88 ? -8.653 1.425 -3.942 1.00 88.25 88 THR A O 1
ATOM 659 N N . GLY A 1 89 ? -8.552 0.598 -6.014 1.00 90.44 89 GLY A N 1
ATOM 660 C CA . GLY A 1 89 ? -9.988 0.332 -6.107 1.00 90.44 89 GLY A CA 1
ATOM 661 C C . GLY A 1 89 ? -10.457 -0.651 -5.033 1.00 90.44 89 GLY A C 1
ATOM 662 O O . GLY A 1 89 ? -11.440 -0.395 -4.329 1.00 90.44 89 GLY A O 1
ATOM 663 N N . TRP A 1 90 ? -9.707 -1.738 -4.837 1.00 91.12 90 TRP A N 1
ATOM 664 C CA . TRP A 1 90 ? -9.993 -2.743 -3.818 1.00 91.12 90 TRP A CA 1
ATOM 665 C C . TRP A 1 90 ? -9.915 -2.185 -2.386 1.00 91.12 90 TRP A C 1
ATOM 667 O O . TRP A 1 90 ? -10.829 -2.426 -1.584 1.00 91.12 90 TRP A O 1
ATOM 677 N N . THR A 1 91 ? -8.889 -1.389 -2.050 1.00 86.31 91 THR A N 1
ATOM 678 C CA . THR A 1 91 ? -8.783 -0.779 -0.711 1.00 86.31 91 THR A CA 1
ATOM 679 C C . THR A 1 91 ? -9.918 0.209 -0.457 1.00 86.31 91 THR A C 1
ATOM 681 O O . THR A 1 91 ? -10.531 0.179 0.617 1.00 86.31 91 THR A O 1
ATOM 684 N N . GLN A 1 92 ? -10.268 1.042 -1.441 1.00 85.06 92 GLN A N 1
ATOM 685 C CA . GLN A 1 92 ? -11.364 2.002 -1.312 1.00 85.06 92 GLN A CA 1
ATOM 686 C C . GLN A 1 92 ? -12.723 1.313 -1.180 1.00 85.06 92 GLN A C 1
ATOM 688 O O . GLN A 1 92 ? -13.540 1.730 -0.356 1.00 85.06 92 GLN A O 1
ATOM 693 N N . TRP A 1 93 ? -12.960 0.223 -1.912 1.00 85.31 93 TRP A N 1
ATOM 694 C CA . TRP A 1 93 ? -14.185 -0.566 -1.790 1.00 85.31 93 TRP A CA 1
ATOM 695 C C . TRP A 1 93 ? -14.373 -1.127 -0.372 1.00 85.31 93 TRP A C 1
ATOM 697 O O . TRP A 1 93 ? -15.433 -0.940 0.237 1.00 85.31 93 TRP A O 1
ATOM 707 N N . HIS A 1 94 ? -13.327 -1.721 0.212 1.00 82.00 94 HIS A N 1
ATOM 708 C CA . HIS A 1 94 ? -13.366 -2.197 1.598 1.00 82.00 94 HIS A CA 1
ATOM 709 C C . HIS A 1 94 ? -13.553 -1.058 2.608 1.00 82.00 94 HIS A C 1
ATOM 711 O O . HIS A 1 94 ? -14.328 -1.191 3.557 1.00 82.00 94 HIS A O 1
ATOM 717 N N . ARG A 1 95 ? -12.886 0.082 2.404 1.00 77.25 95 ARG A N 1
ATOM 718 C CA . ARG A 1 95 ? -12.986 1.248 3.293 1.00 77.25 95 ARG A CA 1
ATOM 719 C C . ARG A 1 95 ? -14.359 1.927 3.234 1.00 77.25 95 ARG A C 1
ATOM 721 O O . ARG A 1 95 ? -14.827 2.390 4.271 1.00 77.25 95 ARG A O 1
ATOM 728 N N . ARG A 1 96 ? -15.026 1.973 2.074 1.00 75.62 96 ARG A N 1
ATOM 729 C CA . ARG A 1 96 ? -16.395 2.512 1.931 1.00 75.62 96 ARG A CA 1
ATOM 730 C C . ARG A 1 96 ? -17.417 1.682 2.707 1.00 75.62 96 ARG A C 1
ATOM 732 O O . ARG A 1 96 ? -18.275 2.247 3.377 1.00 75.62 96 ARG A O 1
ATOM 739 N N . ARG A 1 97 ? -17.285 0.351 2.693 1.00 69.56 97 ARG A N 1
ATOM 740 C CA . ARG A 1 97 ? -18.155 -0.554 3.471 1.00 69.56 97 ARG A CA 1
ATOM 741 C C . ARG A 1 97 ? -18.037 -0.347 4.986 1.00 69.56 97 ARG A C 1
ATOM 743 O O . ARG A 1 97 ? -18.990 -0.603 5.706 1.00 69.56 97 ARG A O 1
ATOM 750 N N . GLN A 1 98 ? -16.908 0.178 5.461 1.00 65.62 98 GLN A N 1
ATOM 751 C CA . GLN A 1 98 ? -16.679 0.478 6.879 1.00 65.62 98 GLN A CA 1
ATOM 752 C C . GLN A 1 98 ? -17.268 1.824 7.338 1.00 65.62 98 GLN A C 1
ATOM 754 O O . GLN A 1 98 ? -17.221 2.125 8.521 1.00 65.62 98 GLN A O 1
ATOM 759 N N . TRP A 1 99 ? -17.778 2.673 6.442 1.00 56.72 99 TRP A N 1
ATOM 760 C CA . TRP A 1 99 ? -18.228 4.029 6.804 1.00 56.72 99 TRP A CA 1
ATOM 761 C C . TRP A 1 99 ? -19.696 4.104 7.233 1.00 56.72 99 TRP A C 1
ATOM 763 O O . TRP A 1 99 ? -20.124 5.117 7.770 1.00 56.72 99 TRP A O 1
ATOM 773 N N . ARG A 1 100 ? -20.455 3.017 7.071 1.00 56.69 100 ARG A N 1
ATOM 774 C CA . ARG A 1 100 ? -21.896 2.947 7.374 1.00 56.69 100 ARG A CA 1
ATOM 775 C C . ARG A 1 100 ? -22.231 2.632 8.841 1.00 56.69 100 ARG A C 1
ATOM 777 O O . ARG A 1 100 ? -23.351 2.254 9.139 1.00 56.69 100 ARG A O 1
ATOM 784 N N . ALA A 1 101 ? -21.262 2.740 9.743 1.00 53.72 101 ALA A N 1
ATOM 785 C CA . ALA A 1 101 ? -21.328 2.163 11.088 1.00 53.72 101 ALA A CA 1
ATOM 786 C C . ALA A 1 101 ? -21.379 3.186 12.233 1.00 53.72 101 ALA A C 1
ATOM 788 O O . ALA A 1 101 ? -21.264 2.811 13.396 1.00 53.72 101 ALA A O 1
ATOM 789 N N . LEU A 1 102 ? -21.501 4.477 11.914 1.00 53.91 102 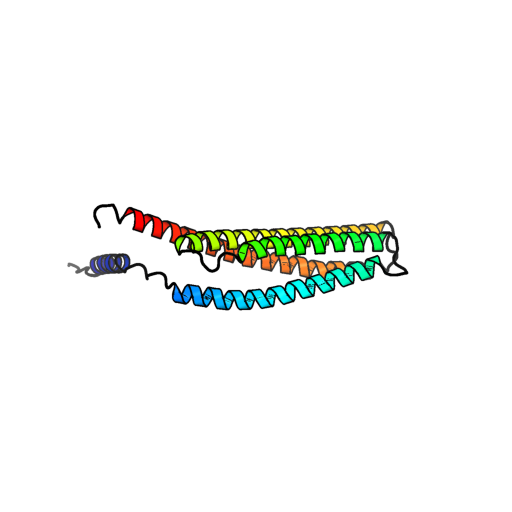LEU A N 1
ATOM 790 C CA . LEU A 1 102 ? -21.413 5.565 12.893 1.00 53.91 102 LEU A CA 1
ATOM 791 C C . LEU A 1 102 ? -22.609 5.647 13.867 1.00 53.91 102 LEU A C 1
ATOM 793 O O . LEU A 1 102 ? -22.457 6.301 14.894 1.00 53.91 102 LEU A O 1
ATOM 797 N N . ASP A 1 103 ? -23.705 4.918 13.616 1.00 57.75 103 ASP A N 1
ATOM 798 C CA . ASP A 1 103 ? -24.931 4.915 14.442 1.00 57.75 103 ASP A CA 1
ATOM 799 C C . ASP A 1 103 ? -25.339 3.519 14.966 1.00 57.75 103 ASP A C 1
ATOM 801 O O . ASP A 1 103 ? -26.514 3.232 15.181 1.00 57.75 103 ASP A O 1
ATOM 805 N N . LEU A 1 104 ? -24.384 2.604 15.157 1.00 60.25 104 LEU A N 1
ATOM 806 C CA . LEU A 1 104 ? -24.681 1.254 15.658 1.00 60.25 104 LEU A CA 1
ATOM 807 C C . LEU A 1 104 ? -24.830 1.221 17.189 1.00 60.25 104 LEU A C 1
ATOM 809 O O . LEU A 1 104 ? -24.048 1.835 17.913 1.00 60.25 104 LEU A O 1
ATOM 813 N N . ALA A 1 105 ? -25.803 0.440 17.672 1.00 63.06 105 ALA A N 1
ATOM 814 C CA . ALA A 1 105 ? -26.004 0.149 19.094 1.00 63.06 105 ALA A CA 1
ATOM 815 C C . ALA A 1 105 ? -24.742 -0.477 19.747 1.00 63.06 105 ALA A C 1
ATOM 817 O O . ALA A 1 105 ? -23.959 -1.125 19.045 1.00 63.06 105 ALA A O 1
ATOM 818 N N . PRO A 1 106 ? -24.541 -0.353 21.076 1.00 64.12 106 PRO A N 1
ATOM 819 C CA . PRO A 1 106 ? -23.325 -0.792 21.779 1.00 64.12 106 PRO A CA 1
ATOM 820 C C . PRO A 1 106 ? -22.802 -2.212 21.454 1.00 64.12 106 PRO A C 1
ATOM 822 O O . PRO A 1 106 ? -21.612 -2.335 21.147 1.00 64.12 106 PRO A O 1
ATOM 825 N N . PRO A 1 107 ? -23.627 -3.282 21.406 1.00 63.38 107 PRO A N 1
ATOM 826 C CA . PRO A 1 107 ? -23.140 -4.614 21.019 1.00 63.38 107 PRO A CA 1
ATOM 827 C C . PRO A 1 107 ? -22.758 -4.699 19.531 1.00 63.38 107 PRO A C 1
ATOM 829 O O . PRO A 1 107 ? -21.799 -5.375 19.149 1.00 63.38 107 PRO A O 1
ATOM 832 N N . ALA A 1 108 ? -23.448 -3.948 18.670 1.00 65.38 108 ALA A N 1
ATOM 833 C CA . ALA A 1 108 ? -23.137 -3.873 17.247 1.00 65.38 108 ALA A CA 1
ATOM 834 C C . ALA A 1 108 ? -21.863 -3.047 16.964 1.00 65.38 108 ALA A C 1
ATOM 836 O O . ALA A 1 108 ? -21.178 -3.291 15.967 1.00 65.38 108 ALA A O 1
ATOM 837 N N . LEU A 1 109 ? -21.487 -2.134 17.866 1.00 69.56 109 LEU A N 1
ATOM 838 C CA . LEU A 1 109 ? -20.230 -1.385 17.811 1.00 69.56 109 LEU A CA 1
ATOM 839 C C . LEU A 1 109 ? -19.008 -2.293 18.046 1.00 69.56 109 LEU A C 1
ATOM 841 O O . LEU A 1 109 ? -17.997 -2.159 17.348 1.00 69.56 109 LEU A O 1
ATOM 845 N N . LEU A 1 110 ? -19.115 -3.249 18.976 1.00 67.06 110 LEU A N 1
ATOM 846 C CA . LEU A 1 110 ? -18.083 -4.257 19.260 1.00 67.06 110 LEU A CA 1
ATOM 847 C C . LEU A 1 110 ? -17.835 -5.167 18.048 1.00 67.06 110 LEU A C 1
ATOM 849 O O . LEU A 1 110 ? -16.701 -5.267 17.564 1.00 67.06 110 LEU A O 1
ATOM 853 N N . ALA A 1 111 ? -18.898 -5.754 17.489 1.00 71.25 111 ALA A N 1
ATOM 854 C CA . ALA A 1 111 ? -18.816 -6.585 16.285 1.00 71.25 111 ALA A CA 1
ATOM 855 C C . ALA A 1 111 ? -18.254 -5.806 15.079 1.00 71.25 111 ALA A C 1
ATOM 857 O O . ALA A 1 111 ? -17.450 -6.326 14.293 1.00 71.25 111 ALA A O 1
ATOM 858 N N . PHE A 1 112 ? -18.618 -4.527 14.957 1.00 72.50 112 PHE A N 1
ATOM 859 C CA . PHE A 1 112 ? -18.104 -3.649 13.916 1.00 72.50 112 PHE A CA 1
ATOM 860 C C . PHE A 1 112 ? -16.596 -3.366 14.062 1.00 72.50 112 PHE A C 1
ATOM 862 O O . PHE A 1 112 ? -15.847 -3.510 13.089 1.00 72.50 112 PHE A O 1
ATOM 869 N N . GLU A 1 113 ? -16.106 -3.010 15.255 1.00 72.75 113 GLU A N 1
ATOM 870 C CA . GLU A 1 113 ? -14.669 -2.789 15.493 1.00 72.75 113 GLU A CA 1
ATOM 871 C C . GLU A 1 113 ? -13.843 -4.073 15.306 1.00 72.75 113 GLU A C 1
ATOM 873 O O . GLU A 1 113 ? -12.713 -4.013 14.793 1.00 72.75 113 GLU A O 1
ATOM 878 N N . HIS A 1 114 ? -14.421 -5.235 15.624 1.00 74.88 114 HIS A N 1
ATOM 879 C CA . HIS A 1 114 ? -13.829 -6.544 15.356 1.00 74.88 114 HIS A CA 1
ATOM 880 C C . HIS A 1 114 ? -13.638 -6.770 13.841 1.00 74.88 114 HIS A C 1
ATOM 882 O O . HIS A 1 114 ? -12.513 -6.970 13.357 1.00 74.88 114 HIS A O 1
ATOM 888 N N . GLY A 1 115 ? -14.706 -6.606 13.052 1.00 76.75 115 GLY A N 1
ATOM 889 C CA . GLY A 1 115 ? -14.656 -6.717 11.589 1.00 76.75 115 GLY A CA 1
ATOM 890 C C . GLY A 1 115 ? -13.716 -5.697 10.932 1.00 76.75 115 GLY A C 1
ATOM 891 O O . GLY A 1 115 ? -12.970 -6.018 9.995 1.00 76.75 115 GLY A O 1
ATOM 892 N N . ARG A 1 116 ? -13.678 -4.469 11.457 1.00 77.25 116 ARG A N 1
ATOM 893 C CA . ARG A 1 116 ? -12.797 -3.392 10.984 1.00 77.25 116 ARG A CA 1
ATOM 894 C C . ARG A 1 116 ? -11.324 -3.711 11.216 1.00 77.25 116 ARG A C 1
ATOM 896 O O . ARG A 1 116 ? -10.506 -3.537 10.308 1.00 77.25 116 ARG A O 1
ATOM 903 N N . THR A 1 117 ? -10.985 -4.226 12.397 1.00 78.19 117 THR A N 1
ATOM 904 C CA . THR A 1 117 ? -9.611 -4.613 12.749 1.00 78.19 117 THR A CA 1
ATOM 905 C C . THR A 1 117 ? -9.133 -5.790 11.891 1.00 78.19 117 THR A C 1
ATOM 907 O O . THR A 1 117 ? -8.021 -5.748 11.359 1.00 78.19 117 THR A O 1
ATOM 910 N N . ARG A 1 118 ? -9.997 -6.783 11.642 1.00 80.12 118 ARG A N 1
ATOM 911 C CA . ARG A 1 118 ? -9.697 -7.923 10.758 1.00 80.12 118 ARG A CA 1
ATOM 912 C C . ARG A 1 118 ? -9.508 -7.513 9.296 1.00 80.12 118 ARG A C 1
ATOM 914 O O . ARG A 1 118 ? -8.583 -7.980 8.635 1.00 80.12 118 ARG A O 1
ATOM 921 N N . THR A 1 119 ? -10.345 -6.608 8.792 1.00 80.88 119 THR A N 1
ATOM 922 C CA . THR A 1 119 ? -10.211 -6.085 7.422 1.00 80.88 119 THR A CA 1
ATOM 923 C C . THR A 1 119 ? -8.929 -5.271 7.268 1.00 80.88 119 THR A C 1
ATOM 925 O O . THR A 1 119 ? -8.218 -5.439 6.283 1.00 80.88 119 THR A O 1
ATOM 928 N N . SER A 1 120 ? -8.595 -4.439 8.260 1.00 79.44 120 SER A N 1
ATOM 929 C CA . SER A 1 120 ? -7.329 -3.699 8.285 1.00 79.44 120 SER A CA 1
ATOM 930 C C . SER A 1 120 ? -6.138 -4.659 8.196 1.00 79.44 120 SER A C 1
ATOM 932 O O . SER A 1 120 ? -5.299 -4.510 7.314 1.00 79.44 120 SER A O 1
ATOM 934 N N . LEU A 1 121 ? -6.111 -5.708 9.028 1.00 81.06 121 LEU A N 1
ATOM 935 C CA . LEU A 1 121 ? -5.089 -6.761 8.975 1.00 81.06 121 LEU A CA 1
ATOM 936 C C . LEU A 1 121 ? -4.967 -7.410 7.592 1.00 81.06 121 LEU A C 1
ATOM 938 O O . LEU A 1 121 ? -3.853 -7.612 7.111 1.00 81.06 121 LEU A O 1
ATOM 942 N N . ARG A 1 122 ? -6.099 -7.731 6.952 1.00 85.19 122 ARG A N 1
ATOM 943 C CA . ARG A 1 122 ? -6.109 -8.307 5.601 1.00 85.19 122 ARG A CA 1
ATOM 944 C C . ARG A 1 122 ? -5.489 -7.344 4.590 1.00 85.19 122 ARG A C 1
ATOM 946 O O . ARG A 1 122 ? -4.624 -7.776 3.841 1.00 85.19 122 ARG A O 1
ATOM 953 N N . ILE A 1 123 ? -5.876 -6.066 4.606 1.00 83.75 123 ILE A N 1
ATOM 954 C CA . ILE A 1 123 ? -5.320 -5.046 3.704 1.00 83.75 123 ILE A CA 1
ATOM 955 C C . ILE A 1 123 ? -3.803 -4.944 3.890 1.00 83.75 123 ILE A C 1
ATOM 957 O O . ILE A 1 123 ? -3.076 -5.080 2.915 1.00 83.75 123 ILE A O 1
ATOM 961 N N . TRP A 1 124 ? -3.316 -4.807 5.129 1.00 83.19 124 TRP A N 1
ATOM 962 C CA . TRP A 1 124 ? -1.876 -4.713 5.411 1.00 83.19 124 TRP A CA 1
ATOM 963 C C . TRP A 1 124 ? -1.096 -5.945 4.952 1.00 83.19 124 TRP A C 1
ATOM 965 O O . TRP A 1 124 ? -0.022 -5.818 4.368 1.00 83.19 124 TRP A O 1
ATOM 975 N N . ARG A 1 125 ? -1.637 -7.144 5.191 1.00 86.38 125 ARG A N 1
ATOM 976 C CA . ARG A 1 125 ? -1.015 -8.392 4.742 1.00 86.38 125 ARG A CA 1
ATOM 977 C C . ARG A 1 125 ? -0.962 -8.462 3.217 1.00 86.38 125 ARG A C 1
ATOM 979 O O . ARG A 1 125 ? 0.081 -8.811 2.677 1.00 86.38 125 ARG A O 1
ATOM 986 N N . THR A 1 126 ? -2.051 -8.118 2.532 1.00 86.62 126 THR A N 1
ATOM 987 C CA . THR A 1 126 ? -2.081 -8.087 1.065 1.00 86.62 126 THR A CA 1
ATOM 988 C C . THR A 1 126 ? -1.109 -7.046 0.511 1.00 86.62 126 THR A C 1
ATOM 990 O O . THR A 1 126 ? -0.377 -7.368 -0.415 1.00 86.62 126 THR A O 1
ATOM 993 N N . SER A 1 127 ? -1.022 -5.849 1.104 1.00 85.81 127 SER A N 1
ATOM 994 C CA . SER A 1 127 ? -0.032 -4.829 0.726 1.00 85.81 127 SER A CA 1
ATOM 995 C C . SER A 1 127 ? 1.404 -5.334 0.829 1.00 85.81 127 SER A C 1
ATOM 997 O O . SER A 1 127 ? 2.188 -5.118 -0.089 1.00 85.81 127 SER A O 1
ATOM 999 N N . ALA A 1 128 ? 1.750 -6.021 1.922 1.00 86.00 128 ALA A N 1
ATOM 1000 C CA . ALA A 1 128 ? 3.097 -6.552 2.118 1.00 86.00 128 ALA A CA 1
ATOM 1001 C C . ALA A 1 128 ? 3.448 -7.618 1.068 1.00 86.00 128 ALA A C 1
ATOM 1003 O O . ALA A 1 128 ? 4.514 -7.556 0.463 1.00 86.00 128 ALA A O 1
ATOM 1004 N N . TRP A 1 129 ? 2.531 -8.555 0.802 1.00 89.50 129 TRP A N 1
ATOM 1005 C CA . TRP A 1 129 ? 2.730 -9.573 -0.235 1.00 89.50 129 TRP A CA 1
ATOM 1006 C C . TRP A 1 129 ? 2.802 -8.977 -1.637 1.00 89.50 129 TRP A C 1
ATOM 1008 O O . TRP A 1 129 ? 3.642 -9.397 -2.428 1.00 89.50 129 TRP A O 1
ATOM 1018 N N . LEU A 1 130 ? 1.965 -7.986 -1.942 1.00 89.69 130 LEU A N 1
ATOM 1019 C CA . LEU A 1 130 ? 1.996 -7.298 -3.228 1.00 89.69 130 LEU A CA 1
ATOM 1020 C C . LEU A 1 130 ? 3.321 -6.552 -3.421 1.00 89.69 130 LEU A C 1
ATOM 1022 O O . LEU A 1 130 ? 3.937 -6.678 -4.472 1.00 89.69 130 LEU A O 1
ATOM 1026 N N . SER A 1 131 ? 3.793 -5.838 -2.395 1.00 89.12 131 SER A N 1
ATOM 1027 C CA . SER A 1 131 ? 5.087 -5.147 -2.422 1.00 89.12 131 SER A CA 1
ATOM 1028 C C . SER A 1 131 ? 6.247 -6.120 -2.642 1.00 89.12 131 SER A C 1
ATOM 1030 O O . SER A 1 131 ? 7.093 -5.867 -3.496 1.00 89.12 131 SER A O 1
ATOM 1032 N N . LEU A 1 132 ? 6.249 -7.261 -1.946 1.00 90.75 132 LEU A N 1
ATOM 1033 C CA . LEU A 1 132 ? 7.247 -8.308 -2.153 1.00 90.75 132 LEU A CA 1
ATOM 1034 C C . LEU A 1 132 ? 7.180 -8.886 -3.574 1.00 90.75 132 LEU A C 1
ATOM 1036 O O . LEU A 1 132 ? 8.209 -9.039 -4.219 1.00 90.75 132 LEU A O 1
ATOM 1040 N N . THR A 1 133 ? 5.975 -9.157 -4.080 1.00 93.19 133 THR A N 1
ATOM 1041 C CA . THR A 1 133 ? 5.766 -9.701 -5.433 1.00 93.19 133 THR A CA 1
ATOM 1042 C C . THR A 1 133 ? 6.286 -8.740 -6.501 1.00 93.19 133 THR A C 1
ATOM 1044 O O . THR A 1 133 ? 6.987 -9.162 -7.416 1.00 93.19 133 THR A O 1
ATOM 1047 N N . LEU A 1 134 ? 5.995 -7.442 -6.364 1.00 91.06 134 LEU A N 1
ATOM 1048 C CA . LEU A 1 134 ? 6.500 -6.407 -7.268 1.00 91.06 134 LEU A CA 1
ATOM 1049 C C . LEU A 1 134 ? 8.026 -6.303 -7.216 1.00 91.06 134 LEU A C 1
ATOM 1051 O O . LEU A 1 134 ? 8.659 -6.159 -8.256 1.00 91.06 134 LEU A O 1
ATOM 1055 N N . TRP A 1 135 ? 8.628 -6.427 -6.032 1.00 93.19 135 TRP A N 1
ATOM 1056 C CA . TRP A 1 135 ? 10.083 -6.428 -5.890 1.00 93.19 135 TRP A CA 1
ATOM 1057 C C . TRP A 1 135 ? 10.737 -7.667 -6.510 1.00 93.19 135 TRP A C 1
ATOM 1059 O O . TRP A 1 135 ? 11.738 -7.541 -7.208 1.00 93.19 135 TRP A O 1
ATOM 1069 N N . CYS A 1 136 ? 10.147 -8.853 -6.339 1.00 92.88 136 CYS A N 1
ATOM 1070 C CA . CYS A 1 136 ? 10.596 -10.059 -7.035 1.00 92.88 136 CYS A CA 1
ATOM 1071 C C . CYS A 1 136 ? 10.466 -9.913 -8.558 1.00 92.88 136 CYS A C 1
ATOM 1073 O O . CYS A 1 136 ? 11.366 -10.322 -9.285 1.00 92.88 136 CYS A O 1
ATOM 1075 N N . GLY A 1 137 ? 9.386 -9.291 -9.042 1.00 91.50 137 GLY A N 1
ATOM 1076 C CA . GLY A 1 137 ? 9.216 -8.964 -10.458 1.00 91.50 137 GLY A CA 1
ATOM 1077 C C . GLY A 1 137 ? 10.290 -8.002 -10.970 1.00 91.50 137 GLY A C 1
ATOM 1078 O O . GLY A 1 137 ? 10.868 -8.239 -12.026 1.00 91.50 137 GLY A O 1
ATOM 1079 N N . LEU A 1 138 ? 10.621 -6.967 -10.191 1.00 90.38 138 LEU A N 1
ATOM 1080 C CA . LEU A 1 138 ? 11.710 -6.036 -10.493 1.00 90.38 138 LEU A CA 1
ATOM 1081 C C . LEU A 1 138 ? 13.066 -6.752 -10.555 1.00 90.38 138 LEU A C 1
ATOM 1083 O O . LEU A 1 138 ? 13.850 -6.500 -11.462 1.00 90.38 138 LEU A O 1
ATOM 1087 N N . TYR A 1 139 ? 13.334 -7.662 -9.617 1.00 90.12 139 TYR A N 1
ATOM 1088 C CA . TYR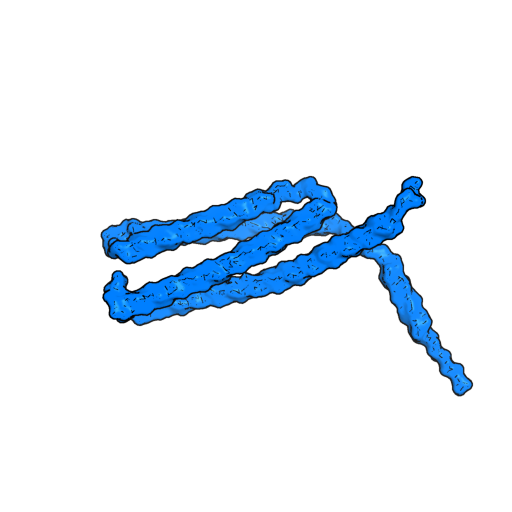 A 1 139 ? 14.548 -8.477 -9.616 1.00 90.12 139 TYR A CA 1
ATOM 1089 C C . TYR A 1 139 ? 14.631 -9.390 -10.843 1.00 90.12 139 TYR A C 1
ATOM 1091 O O . TYR A 1 139 ? 15.677 -9.465 -11.482 1.00 90.12 139 TYR A O 1
ATOM 1099 N N . ALA A 1 140 ? 13.526 -10.041 -11.211 1.00 90.75 140 ALA A N 1
ATOM 1100 C CA . ALA A 1 140 ? 13.463 -10.865 -12.413 1.00 90.75 140 ALA A CA 1
ATOM 1101 C C . ALA A 1 140 ? 13.695 -10.036 -13.688 1.00 90.75 140 ALA A C 1
ATOM 1103 O O . ALA A 1 140 ? 14.430 -10.477 -14.568 1.00 90.75 140 ALA A O 1
ATOM 1104 N N . ALA A 1 141 ? 13.130 -8.826 -13.766 1.00 87.25 141 ALA A N 1
ATOM 1105 C CA . ALA A 1 141 ? 13.362 -7.904 -14.877 1.00 87.25 141 ALA A CA 1
ATOM 1106 C C . ALA A 1 141 ? 14.831 -7.457 -14.953 1.00 87.25 141 ALA A C 1
ATOM 1108 O O . ALA A 1 141 ? 15.421 -7.505 -16.027 1.00 87.25 141 ALA A O 1
ATOM 1109 N N . ALA A 1 142 ? 15.445 -7.120 -13.814 1.00 87.81 142 ALA A N 1
ATOM 1110 C CA . ALA A 1 142 ? 16.864 -6.778 -13.733 1.00 87.81 142 ALA A CA 1
ATOM 1111 C C . ALA A 1 142 ? 17.768 -7.920 -14.213 1.00 87.81 142 ALA A C 1
ATOM 1113 O O . ALA A 1 142 ? 18.714 -7.704 -14.967 1.00 87.81 142 ALA A O 1
ATOM 1114 N N . TRP A 1 143 ? 17.468 -9.147 -13.782 1.00 87.75 143 TRP A N 1
ATOM 1115 C CA . TRP A 1 143 ? 18.210 -10.329 -14.202 1.00 87.75 143 TRP A CA 1
ATOM 1116 C C . TRP A 1 143 ? 18.041 -10.601 -15.700 1.00 87.75 143 TRP A C 1
ATOM 1118 O O . TRP A 1 143 ? 19.023 -10.870 -16.387 1.00 87.75 143 TRP A O 1
ATOM 1128 N N . ALA A 1 144 ? 16.817 -10.485 -16.219 1.00 86.50 144 ALA A N 1
ATOM 1129 C CA . ALA A 1 144 ? 16.539 -10.666 -17.638 1.00 86.50 144 ALA A CA 1
ATOM 1130 C C . ALA A 1 144 ? 17.224 -9.593 -18.498 1.00 86.50 144 ALA A C 1
ATOM 1132 O O . ALA A 1 144 ? 17.738 -9.911 -19.566 1.00 86.50 144 ALA A O 1
ATOM 1133 N N . ASP A 1 145 ? 17.289 -8.345 -18.032 1.00 86.56 145 ASP A N 1
ATOM 1134 C CA . ASP A 1 145 ? 18.038 -7.297 -18.723 1.00 86.56 145 ASP A CA 1
ATOM 1135 C C . ASP A 1 145 ? 19.545 -7.577 -18.728 1.00 86.56 145 ASP A C 1
ATOM 1137 O O . ASP A 1 145 ? 20.190 -7.466 -19.764 1.00 86.56 145 ASP A O 1
ATOM 1141 N N . LEU A 1 146 ? 20.108 -8.026 -17.603 1.00 85.56 146 LEU A N 1
ATOM 1142 C CA . LEU A 1 146 ? 21.523 -8.391 -17.525 1.00 85.56 146 LEU A CA 1
ATOM 1143 C C . LEU A 1 146 ? 21.870 -9.585 -18.432 1.00 85.56 146 LEU A C 1
ATOM 1145 O O . LEU A 1 146 ? 22.942 -9.610 -19.031 1.00 85.56 146 LEU A O 1
ATOM 1149 N N . ALA A 1 147 ? 20.980 -10.576 -18.521 1.00 86.19 147 ALA A N 1
ATOM 1150 C CA . ALA A 1 147 ? 21.199 -11.793 -19.299 1.00 86.19 147 ALA A CA 1
ATOM 1151 C C . ALA A 1 147 ? 20.936 -11.614 -20.804 1.00 86.19 147 ALA A C 1
ATOM 1153 O O . ALA A 1 147 ? 21.601 -12.253 -21.618 1.00 86.19 147 ALA A O 1
ATOM 1154 N N . PHE A 1 148 ? 19.965 -10.773 -21.178 1.00 86.06 148 PHE A N 1
ATOM 1155 C CA . PHE A 1 148 ? 19.437 -10.702 -22.546 1.00 86.06 148 PHE A CA 1
ATOM 1156 C C . PHE A 1 148 ? 19.406 -9.286 -23.148 1.00 86.06 148 PHE A C 1
ATOM 1158 O O . PHE A 1 148 ? 19.049 -9.142 -24.315 1.00 86.06 148 PHE A O 1
ATOM 1165 N N . GLY A 1 149 ? 19.761 -8.239 -22.396 1.00 81.00 149 GLY A N 1
ATOM 1166 C CA . GLY A 1 149 ? 19.837 -6.855 -22.886 1.00 81.00 149 GLY A CA 1
ATOM 1167 C C . GLY A 1 149 ? 18.492 -6.247 -23.299 1.00 81.00 149 GLY A C 1
ATOM 1168 O O . GLY A 1 149 ? 18.434 -5.444 -24.228 1.00 81.00 149 GLY A O 1
ATOM 1169 N N . LEU A 1 150 ? 17.399 -6.658 -22.653 1.00 78.19 150 LEU A N 1
ATOM 1170 C CA . LEU A 1 150 ? 16.019 -6.357 -23.056 1.00 78.19 150 LEU A CA 1
ATOM 1171 C C . LEU A 1 150 ? 15.593 -4.881 -22.900 1.00 78.19 150 LEU A C 1
ATOM 1173 O O . LEU A 1 150 ? 14.580 -4.492 -23.488 1.00 78.19 150 LEU A O 1
ATOM 1177 N N . TRP A 1 151 ? 16.326 -4.081 -22.121 1.00 74.88 151 TRP A N 1
ATOM 1178 C CA . TRP A 1 151 ? 16.043 -2.671 -21.815 1.00 74.88 151 TRP A CA 1
ATOM 1179 C C . TRP A 1 151 ? 17.196 -1.708 -22.157 1.00 74.88 151 TRP A C 1
ATOM 1181 O O . TRP A 1 151 ? 16.991 -0.495 -22.150 1.00 74.88 151 TRP A O 1
ATOM 1191 N N . GLY A 1 152 ? 18.384 -2.209 -22.517 1.00 65.38 152 GLY A N 1
ATOM 1192 C CA . GLY A 1 152 ? 19.439 -1.434 -23.195 1.00 65.38 152 GLY A CA 1
ATOM 1193 C C . GLY A 1 152 ? 20.099 -0.294 -22.398 1.00 65.38 152 GLY A C 1
ATOM 1194 O O . GLY A 1 152 ? 20.828 0.507 -22.985 1.00 65.38 152 GLY A O 1
ATOM 1195 N N . ALA A 1 153 ? 19.860 -0.189 -21.088 1.00 63.78 153 ALA A N 1
ATOM 1196 C CA . ALA A 1 153 ? 20.539 0.758 -20.196 1.00 63.78 153 ALA A CA 1
ATOM 1197 C C . ALA A 1 153 ? 21.834 0.154 -19.617 1.00 63.78 153 ALA A C 1
ATOM 1199 O O . ALA A 1 153 ? 22.035 -1.049 -19.722 1.00 63.78 153 ALA A O 1
ATOM 1200 N N . ASP A 1 154 ? 22.695 0.962 -18.971 1.00 70.25 154 ASP A N 1
ATOM 1201 C CA . ASP A 1 154 ? 23.777 0.443 -18.109 1.00 70.25 154 ASP A CA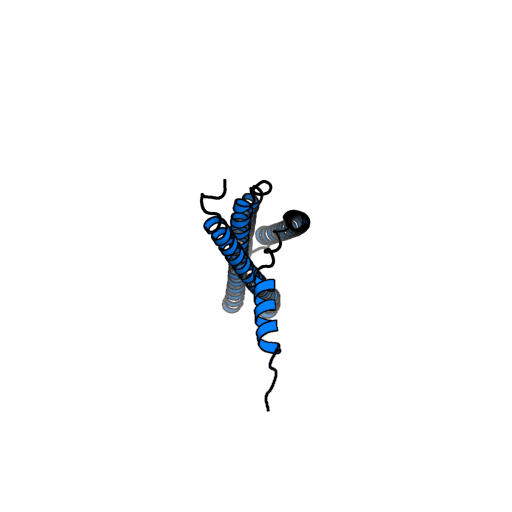 1
ATOM 1202 C C . ASP A 1 154 ? 23.142 -0.378 -16.966 1.00 70.25 154 ASP A C 1
ATOM 1204 O O . ASP A 1 154 ? 22.606 0.214 -16.012 1.00 70.25 154 ASP A O 1
ATOM 1208 N N . PRO A 1 155 ? 23.141 -1.725 -17.054 1.00 69.12 155 PRO A N 1
ATOM 1209 C CA . PRO A 1 155 ? 22.224 -2.536 -16.268 1.00 69.12 155 PRO A CA 1
ATOM 1210 C C . PRO A 1 155 ? 22.605 -2.492 -14.792 1.00 69.12 155 PRO A C 1
ATOM 1212 O O . PRO A 1 155 ? 21.758 -2.406 -13.907 1.00 69.12 155 PRO A O 1
ATOM 1215 N N . VAL A 1 156 ? 23.904 -2.493 -14.502 1.00 73.56 156 VAL A N 1
ATOM 1216 C CA . VAL A 1 156 ? 24.401 -2.643 -13.134 1.00 73.56 156 VAL A CA 1
ATOM 1217 C C . VAL A 1 156 ? 24.045 -1.419 -12.297 1.00 73.56 156 VAL A C 1
ATOM 1219 O O . VAL A 1 156 ? 23.548 -1.549 -11.175 1.00 73.56 156 VAL A O 1
ATOM 1222 N N . ARG A 1 157 ? 24.241 -0.216 -12.845 1.00 79.19 157 ARG A N 1
ATOM 1223 C CA . ARG A 1 157 ? 23.984 1.026 -12.111 1.00 79.19 157 ARG A CA 1
ATOM 1224 C C . ARG A 1 157 ? 22.491 1.322 -11.979 1.00 79.19 157 ARG A C 1
ATOM 1226 O O . ARG A 1 157 ? 22.041 1.686 -10.890 1.00 79.19 157 ARG A O 1
ATOM 1233 N N . VAL A 1 158 ? 21.719 1.159 -13.056 1.00 78.75 158 VAL A N 1
ATOM 1234 C CA . VAL A 1 158 ? 20.280 1.475 -13.061 1.00 78.75 158 VAL A CA 1
ATOM 1235 C C . VAL A 1 158 ? 19.489 0.464 -12.233 1.00 78.75 158 VAL A C 1
ATOM 1237 O O . VAL A 1 158 ? 18.682 0.867 -11.387 1.00 78.75 158 VAL A O 1
ATOM 1240 N N . TRP A 1 159 ? 19.741 -0.835 -12.406 1.00 86.06 159 TRP A N 1
ATOM 1241 C CA . TRP A 1 159 ? 19.041 -1.863 -11.638 1.00 86.06 159 TRP A CA 1
ATOM 1242 C C . TRP A 1 159 ? 19.517 -1.937 -10.194 1.00 86.06 159 TRP A C 1
ATOM 1244 O O . TRP A 1 159 ? 18.686 -2.126 -9.309 1.00 86.06 159 TRP A O 1
ATOM 1254 N N . GLY A 1 160 ? 20.810 -1.719 -9.926 1.00 84.25 160 GLY A N 1
ATOM 1255 C CA . GLY A 1 160 ? 21.354 -1.735 -8.567 1.00 84.25 160 GLY A CA 1
ATOM 1256 C C . GLY A 1 160 ? 20.697 -0.697 -7.655 1.00 84.25 160 GLY A C 1
ATOM 1257 O O . GLY A 1 160 ? 20.221 -1.036 -6.569 1.00 84.25 160 GLY A O 1
ATOM 1258 N N . ILE A 1 161 ? 20.588 0.555 -8.118 1.00 85.69 161 ILE A N 1
ATOM 1259 C CA . ILE A 1 161 ? 19.925 1.626 -7.355 1.00 85.69 161 ILE A CA 1
ATOM 1260 C C . ILE A 1 161 ? 18.434 1.313 -7.171 1.00 85.69 161 ILE A C 1
ATOM 1262 O O . ILE A 1 161 ? 17.914 1.427 -6.060 1.00 85.69 161 ILE A O 1
ATOM 1266 N N . ASN A 1 162 ? 17.745 0.874 -8.229 1.00 85.88 162 ASN A N 1
ATOM 1267 C CA . ASN A 1 162 ? 16.319 0.551 -8.155 1.00 85.88 162 ASN A CA 1
ATOM 1268 C C . ASN A 1 162 ? 16.035 -0.604 -7.189 1.00 85.88 162 ASN A C 1
ATOM 1270 O O . ASN A 1 162 ? 15.123 -0.504 -6.367 1.00 85.88 162 ASN A O 1
ATOM 1274 N N . LEU A 1 163 ? 16.819 -1.680 -7.242 1.00 90.62 163 LEU A N 1
ATOM 1275 C CA . LEU A 1 163 ? 16.675 -2.820 -6.340 1.00 90.62 163 LEU A CA 1
ATOM 1276 C C . LEU A 1 163 ? 16.908 -2.422 -4.887 1.00 90.62 163 LEU A C 1
ATOM 1278 O O . LEU A 1 163 ? 16.116 -2.818 -4.033 1.00 90.62 163 LEU A O 1
ATOM 1282 N N . ALA A 1 164 ? 17.936 -1.613 -4.612 1.00 88.75 164 ALA A N 1
ATOM 1283 C CA . ALA A 1 164 ? 18.242 -1.144 -3.265 1.00 88.75 164 ALA A CA 1
ATOM 1284 C C . ALA A 1 164 ? 17.119 -0.263 -2.697 1.00 88.75 164 ALA A C 1
ATOM 1286 O O . ALA A 1 164 ? 16.618 -0.527 -1.602 1.00 88.75 164 ALA A O 1
ATOM 1287 N N . VAL A 1 165 ? 16.667 0.741 -3.456 1.00 89.19 165 VAL A N 1
ATOM 1288 C CA . VAL A 1 165 ? 15.579 1.637 -3.030 1.00 89.19 165 VAL A CA 1
ATOM 1289 C C . VAL A 1 165 ? 14.291 0.847 -2.789 1.00 89.19 165 VAL A C 1
ATOM 1291 O O . VAL A 1 165 ? 13.659 0.997 -1.742 1.00 89.19 165 VAL A O 1
ATOM 1294 N N . ASN A 1 166 ? 13.916 -0.047 -3.707 1.00 90.44 166 ASN A N 1
ATOM 1295 C CA . ASN A 1 166 ? 12.695 -0.835 -3.553 1.00 90.44 166 ASN A CA 1
ATOM 1296 C C . ASN A 1 166 ? 12.817 -1.902 -2.450 1.00 90.44 166 ASN A C 1
ATOM 1298 O O . ASN A 1 166 ? 11.824 -2.186 -1.782 1.00 90.44 166 ASN A O 1
ATOM 1302 N N . ALA A 1 167 ? 14.011 -2.440 -2.181 1.00 89.06 167 ALA A N 1
ATOM 1303 C CA . ALA A 1 167 ? 14.234 -3.343 -1.051 1.00 89.06 167 ALA A CA 1
ATOM 1304 C C . ALA A 1 167 ? 13.953 -2.639 0.284 1.00 89.06 167 ALA A C 1
ATOM 1306 O O . ALA A 1 167 ? 13.266 -3.196 1.140 1.00 89.06 167 ALA A O 1
ATOM 1307 N N . VAL A 1 168 ? 14.400 -1.386 0.443 1.00 91.38 168 VAL A N 1
ATOM 1308 C CA . VAL A 1 168 ? 14.076 -0.573 1.629 1.00 91.38 168 VAL A CA 1
ATOM 1309 C C . VAL A 1 168 ? 12.563 -0.401 1.769 1.00 91.38 168 VAL A C 1
ATOM 1311 O O . VAL A 1 168 ? 12.026 -0.598 2.859 1.00 91.38 168 VAL A O 1
ATOM 1314 N N . VAL A 1 169 ? 11.851 -0.108 0.676 1.00 86.88 169 VAL A N 1
ATOM 1315 C CA . VAL A 1 169 ? 10.383 0.024 0.688 1.00 86.88 169 VAL A CA 1
ATOM 1316 C C . VAL A 1 169 ? 9.700 -1.274 1.130 1.00 86.88 169 VAL A C 1
ATOM 1318 O O . VAL A 1 169 ? 8.797 -1.226 1.970 1.00 86.88 169 VAL A O 1
ATOM 1321 N N . VAL A 1 170 ? 10.136 -2.432 0.624 1.00 89.06 170 VAL A N 1
ATOM 1322 C CA . VAL A 1 170 ? 9.608 -3.747 1.031 1.00 89.06 170 VAL A CA 1
ATOM 1323 C C . VAL A 1 170 ? 9.866 -4.002 2.515 1.00 89.06 170 VAL A C 1
ATOM 1325 O O . VAL A 1 170 ? 8.941 -4.373 3.239 1.00 89.06 170 VAL A O 1
ATOM 1328 N N . ILE A 1 171 ? 11.091 -3.761 2.992 1.00 90.06 171 ILE A N 1
ATOM 1329 C CA . ILE A 1 171 ? 11.477 -3.970 4.395 1.00 90.06 171 ILE A CA 1
ATOM 1330 C C . ILE A 1 171 ? 10.642 -3.081 5.319 1.00 90.06 171 ILE A C 1
ATOM 1332 O O . ILE A 1 171 ? 10.073 -3.568 6.297 1.00 90.06 171 ILE A O 1
ATOM 1336 N N . VAL A 1 172 ? 10.513 -1.792 4.999 1.00 87.44 172 VAL A N 1
ATOM 1337 C CA . VAL A 1 172 ? 9.702 -0.846 5.778 1.00 87.44 172 VAL A CA 1
ATOM 1338 C C . VAL A 1 172 ? 8.231 -1.265 5.769 1.00 87.44 172 VAL A C 1
ATOM 1340 O O . VAL A 1 172 ? 7.595 -1.305 6.824 1.00 87.44 172 VAL A O 1
ATOM 1343 N N . SER A 1 173 ? 7.693 -1.655 4.611 1.00 84.19 173 SER A N 1
ATOM 1344 C CA . SER A 1 173 ? 6.312 -2.137 4.485 1.00 84.19 173 SER A CA 1
ATOM 1345 C C . SER A 1 173 ? 6.069 -3.393 5.326 1.00 84.19 173 SER A C 1
ATOM 1347 O O . SER A 1 173 ? 5.064 -3.481 6.036 1.00 84.19 173 SER A O 1
ATOM 1349 N N . ALA A 1 174 ? 7.010 -4.338 5.314 1.00 85.69 174 ALA A N 1
ATOM 1350 C CA . ALA A 1 174 ? 6.962 -5.546 6.128 1.00 85.69 174 ALA A CA 1
ATOM 1351 C C . ALA A 1 174 ? 7.062 -5.232 7.629 1.00 85.69 174 ALA A C 1
ATOM 1353 O O . ALA A 1 174 ? 6.288 -5.773 8.422 1.00 85.69 174 ALA A O 1
ATOM 1354 N N . ALA A 1 175 ? 7.952 -4.323 8.035 1.00 86.69 175 ALA A N 1
ATOM 1355 C CA . ALA A 1 175 ? 8.095 -3.893 9.424 1.00 86.69 175 ALA A CA 1
ATOM 1356 C C . ALA A 1 175 ? 6.808 -3.233 9.946 1.00 86.69 175 ALA A C 1
ATOM 1358 O O . ALA A 1 175 ? 6.322 -3.582 11.028 1.00 86.69 175 ALA A O 1
ATOM 1359 N N . ILE A 1 176 ? 6.203 -2.345 9.151 1.00 83.19 176 ILE A N 1
ATOM 1360 C CA . ILE A 1 176 ? 4.920 -1.705 9.463 1.00 83.19 176 ILE A CA 1
ATOM 1361 C C . ILE A 1 176 ? 3.807 -2.754 9.554 1.00 83.19 176 ILE A C 1
ATOM 1363 O O . ILE A 1 176 ? 3.074 -2.777 10.547 1.00 83.19 176 ILE A O 1
ATOM 1367 N N . ALA A 1 177 ? 3.698 -3.657 8.575 1.00 78.75 177 ALA A N 1
ATOM 1368 C CA . ALA A 1 177 ? 2.698 -4.724 8.577 1.00 78.75 177 ALA A CA 1
ATOM 1369 C C . ALA A 1 177 ? 2.845 -5.643 9.802 1.00 78.75 177 ALA A C 1
ATOM 1371 O O . ALA A 1 177 ? 1.850 -5.993 10.440 1.00 78.75 177 ALA A O 1
ATOM 1372 N N . CYS A 1 178 ? 4.076 -5.974 10.194 1.00 83.75 178 CYS A N 1
ATOM 1373 C CA . CYS A 1 178 ? 4.371 -6.736 11.402 1.00 83.75 178 CYS A CA 1
ATOM 1374 C C . CYS A 1 178 ? 3.976 -5.977 12.675 1.00 83.75 178 CYS A C 1
ATOM 1376 O O . CYS A 1 178 ? 3.300 -6.540 13.539 1.00 83.75 178 CYS A O 1
ATOM 1378 N N . GLY A 1 179 ? 4.363 -4.706 12.805 1.00 82.19 179 GLY A N 1
ATOM 1379 C CA . GLY A 1 179 ? 4.055 -3.883 13.976 1.00 82.19 179 GLY A CA 1
ATOM 1380 C C . GLY A 1 179 ? 2.552 -3.661 14.156 1.00 82.19 179 GLY A C 1
ATOM 1381 O O . GLY A 1 179 ? 2.002 -3.886 15.238 1.00 82.19 179 GLY A O 1
ATOM 1382 N N . LEU A 1 180 ? 1.860 -3.293 13.077 1.00 78.12 180 LEU A N 1
ATOM 1383 C CA . LEU A 1 180 ? 0.404 -3.154 13.064 1.00 78.12 180 LEU A CA 1
ATOM 1384 C C . LEU A 1 180 ? -0.292 -4.498 13.262 1.00 78.12 180 LEU A C 1
ATOM 1386 O O . LEU A 1 180 ? -1.300 -4.558 13.962 1.00 78.12 180 LEU A O 1
ATOM 1390 N N . GLY A 1 181 ? 0.276 -5.577 12.726 1.00 77.81 181 GLY A N 1
ATOM 1391 C CA . GLY A 1 181 ? -0.195 -6.940 12.924 1.00 77.81 181 GLY A CA 1
ATOM 1392 C C . GLY A 1 181 ? -0.223 -7.343 14.394 1.00 77.81 181 GLY A C 1
ATOM 1393 O O . GLY A 1 181 ? -1.239 -7.836 14.882 1.00 77.81 181 GLY A O 1
ATOM 1394 N N . ARG A 1 182 ? 0.868 -7.081 15.122 1.00 81.81 182 ARG A N 1
ATOM 1395 C CA . ARG A 1 182 ? 0.961 -7.342 16.567 1.00 81.81 182 ARG A CA 1
ATOM 1396 C C . ARG A 1 182 ? -0.053 -6.512 17.352 1.00 81.81 182 ARG A C 1
ATOM 1398 O O . ARG A 1 182 ? -0.804 -7.067 18.150 1.00 81.81 182 ARG A O 1
ATOM 1405 N N . ARG A 1 183 ? -0.127 -5.203 17.081 1.00 81.56 183 ARG A N 1
ATOM 1406 C CA . ARG A 1 183 ? -1.072 -4.289 17.752 1.00 81.56 183 ARG A CA 1
ATOM 1407 C C . ARG A 1 183 ? -2.526 -4.680 17.502 1.00 81.56 183 ARG A C 1
ATOM 1409 O O . ARG A 1 183 ? -3.331 -4.675 18.426 1.00 81.56 183 ARG A O 1
ATOM 1416 N N . ALA A 1 184 ? -2.861 -5.043 16.267 1.00 77.12 184 ALA A N 1
ATOM 1417 C CA . ALA A 1 184 ? -4.203 -5.471 15.907 1.00 77.12 184 ALA A CA 1
ATOM 1418 C C . ALA A 1 184 ? -4.575 -6.796 16.581 1.00 77.12 184 ALA A C 1
ATOM 1420 O O . ALA A 1 184 ? -5.667 -6.886 17.120 1.00 77.12 184 ALA A O 1
ATOM 1421 N N . ARG A 1 185 ? -3.673 -7.787 16.640 1.00 78.69 185 ARG A N 1
ATOM 1422 C CA . ARG A 1 185 ? -3.923 -9.044 17.372 1.00 78.69 185 ARG A CA 1
ATOM 1423 C C . ARG A 1 185 ? -4.128 -8.820 18.869 1.00 78.69 185 ARG A C 1
ATOM 1425 O O . ARG A 1 185 ? -5.060 -9.376 19.431 1.00 78.69 185 ARG A O 1
ATOM 1432 N N . ALA A 1 186 ? -3.299 -7.986 19.499 1.00 79.94 186 ALA A N 1
ATOM 1433 C CA . ALA A 1 186 ? -3.473 -7.627 20.907 1.00 79.94 186 ALA A CA 1
ATOM 1434 C C . ALA A 1 186 ? -4.823 -6.933 21.150 1.00 79.94 186 ALA A C 1
ATOM 1436 O O . ALA A 1 186 ? -5.480 -7.182 22.154 1.00 79.94 186 ALA A O 1
ATOM 1437 N N . ARG A 1 187 ? -5.258 -6.092 20.206 1.00 78.38 187 ARG A N 1
ATOM 1438 C CA . ARG A 1 187 ? -6.555 -5.421 20.277 1.00 78.38 187 ARG A CA 1
ATOM 1439 C C . ARG A 1 187 ? -7.731 -6.370 20.059 1.00 78.38 187 ARG A C 1
ATOM 1441 O O . ARG A 1 187 ? -8.719 -6.213 20.753 1.00 78.38 187 ARG A O 1
ATOM 1448 N N . LEU A 1 188 ? -7.624 -7.323 19.131 1.00 77.94 188 LEU A N 1
ATOM 1449 C CA . LEU A 1 188 ? -8.645 -8.356 18.926 1.00 77.94 188 LEU A CA 1
ATOM 1450 C C . LEU A 1 188 ? -8.843 -9.166 20.210 1.00 77.94 188 LEU A C 1
ATOM 1452 O O . LEU A 1 188 ? -9.960 -9.216 20.691 1.00 77.94 188 LEU A O 1
ATOM 1456 N N . ARG A 1 189 ? -7.752 -9.632 20.837 1.00 79.38 189 ARG A N 1
ATOM 1457 C CA . ARG A 1 189 ? -7.813 -10.343 22.126 1.00 79.38 189 ARG A CA 1
ATOM 1458 C C . ARG A 1 189 ? -8.553 -9.545 23.199 1.00 79.38 189 ARG A C 1
ATOM 1460 O O . ARG A 1 189 ? -9.488 -10.054 23.786 1.00 79.38 189 ARG A O 1
ATOM 1467 N N . ARG A 1 190 ? -8.217 -8.259 23.370 1.00 79.19 190 ARG A N 1
ATOM 1468 C CA . ARG A 1 190 ? -8.929 -7.391 24.327 1.00 79.19 190 ARG A CA 1
ATOM 1469 C C . ARG A 1 190 ? -10.420 -7.238 24.017 1.00 79.19 190 ARG A C 1
ATOM 1471 O O . ARG A 1 190 ? -11.206 -7.076 24.937 1.00 79.19 190 ARG A O 1
ATOM 1478 N N . LEU A 1 191 ? -10.803 -7.208 22.740 1.00 77.00 191 LEU A N 1
ATOM 1479 C CA . LEU A 1 191 ? -12.214 -7.126 22.352 1.00 77.00 191 LEU A CA 1
ATOM 1480 C C . LEU A 1 191 ? -12.938 -8.454 22.610 1.00 77.00 191 LEU A C 1
ATOM 1482 O O . LEU A 1 191 ? -14.086 -8.418 23.039 1.00 77.00 191 LEU A O 1
ATOM 1486 N N . ASP A 1 192 ? -12.267 -9.586 22.390 1.00 79.44 192 ASP A N 1
ATOM 1487 C CA . ASP A 1 192 ? -12.789 -10.919 22.702 1.00 79.44 192 ASP A CA 1
ATOM 1488 C C . ASP A 1 192 ? -12.989 -11.085 24.221 1.00 79.44 192 ASP A C 1
ATOM 1490 O O . ASP A 1 192 ? -14.048 -11.536 24.651 1.00 79.44 192 ASP A O 1
ATOM 1494 N N . ASP A 1 193 ? -12.027 -10.626 25.033 1.00 80.88 193 ASP A N 1
ATOM 1495 C CA . ASP A 1 193 ? -12.109 -10.643 26.501 1.00 80.88 193 ASP A CA 1
ATOM 1496 C C . ASP A 1 193 ? -13.296 -9.800 27.013 1.00 80.88 193 ASP A C 1
ATOM 1498 O O . ASP A 1 193 ? -14.048 -10.231 27.885 1.00 80.88 193 ASP A O 1
ATOM 1502 N N . LEU A 1 194 ? -13.509 -8.608 26.437 1.00 76.88 194 LEU A N 1
ATOM 1503 C CA . LEU A 1 194 ? -14.647 -7.742 26.775 1.00 76.88 194 LEU A CA 1
ATOM 1504 C C . LEU A 1 194 ? -15.987 -8.355 26.357 1.00 76.88 194 LEU A C 1
ATOM 1506 O O . LEU A 1 194 ? -16.962 -8.256 27.097 1.00 76.88 194 LEU A O 1
ATOM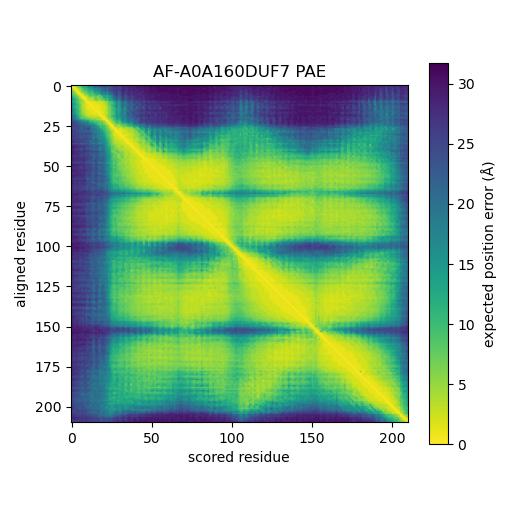 1510 N N . ALA A 1 195 ? -16.049 -8.987 25.183 1.00 76.38 195 ALA A N 1
ATOM 1511 C CA . ALA A 1 195 ? -17.258 -9.664 24.726 1.00 76.38 195 ALA A CA 1
ATOM 1512 C C . ALA A 1 195 ? -17.619 -10.849 25.637 1.00 76.38 195 ALA A C 1
ATOM 1514 O O . ALA A 1 195 ? -18.795 -11.050 25.934 1.00 76.38 195 ALA A O 1
ATOM 1515 N N . ALA A 1 196 ? -16.618 -11.594 26.116 1.00 78.94 196 ALA A N 1
ATOM 1516 C CA . ALA A 1 196 ? -16.817 -12.674 27.077 1.00 78.94 1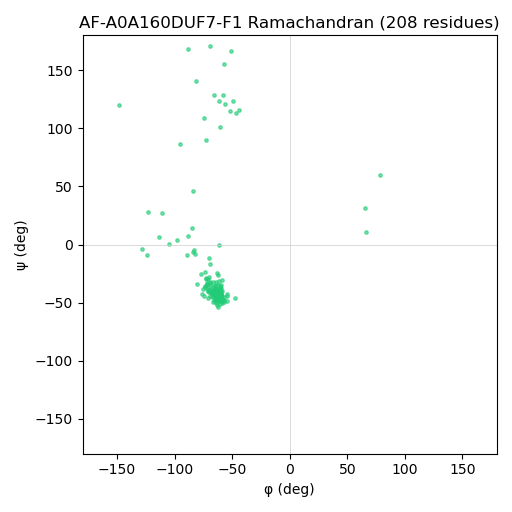96 ALA A CA 1
ATOM 1517 C C . ALA A 1 196 ? -17.330 -12.153 28.431 1.00 78.94 196 ALA A C 1
ATOM 1519 O O . ALA A 1 196 ? -18.278 -12.718 28.967 1.00 78.94 196 ALA A O 1
ATOM 1520 N N . ALA A 1 197 ? -16.766 -11.051 28.941 1.00 77.75 197 ALA A N 1
ATOM 1521 C CA . ALA A 1 197 ? -17.197 -10.439 30.201 1.00 77.75 197 ALA A CA 1
ATOM 1522 C C . ALA A 1 197 ? -18.661 -9.953 30.158 1.00 77.75 197 ALA A C 1
ATOM 1524 O O . ALA A 1 197 ? -19.423 -10.199 31.092 1.00 77.75 197 ALA A O 1
ATOM 1525 N N . VAL A 1 198 ? -19.079 -9.327 29.052 1.00 73.12 198 VAL A N 1
ATOM 1526 C CA . VAL A 1 198 ? -20.478 -8.896 28.862 1.00 73.12 198 VAL A CA 1
ATOM 1527 C C . VAL A 1 198 ? -21.421 -10.101 28.798 1.00 73.12 198 VAL A C 1
ATOM 1529 O O . VAL A 1 198 ? -22.452 -10.108 29.461 1.00 73.12 198 VAL A O 1
ATOM 1532 N N . ALA A 1 199 ? -21.046 -11.160 28.072 1.00 73.94 199 ALA A N 1
ATOM 1533 C CA . ALA A 1 199 ? -21.860 -12.374 27.988 1.00 73.94 199 ALA A CA 1
ATOM 1534 C C . ALA A 1 199 ? -22.034 -13.069 29.352 1.00 73.94 199 ALA A C 1
ATOM 1536 O O . ALA A 1 199 ? -23.095 -13.628 29.625 1.00 73.94 199 ALA A O 1
ATOM 1537 N N . THR A 1 200 ? -21.017 -13.025 30.220 1.00 73.50 200 THR A N 1
ATOM 1538 C CA . THR A 1 200 ? -21.123 -13.555 31.589 1.00 73.50 200 THR A CA 1
ATOM 1539 C C . THR A 1 200 ? -22.000 -12.696 32.499 1.00 73.50 200 THR A C 1
ATOM 1541 O O . THR A 1 200 ? -22.690 -13.248 33.353 1.00 73.50 200 THR A O 1
ATOM 1544 N N . GLU A 1 201 ? -22.020 -11.374 32.309 1.00 70.75 201 GLU A N 1
ATOM 1545 C CA . GLU A 1 201 ? -22.892 -10.468 33.069 1.00 70.75 201 GLU A CA 1
ATOM 1546 C C . GLU A 1 201 ? -24.369 -10.662 32.686 1.00 70.75 201 GLU A C 1
ATOM 1548 O O . GLU A 1 201 ? -25.221 -10.797 33.564 1.00 70.75 201 GLU A O 1
ATOM 1553 N N . ASP A 1 202 ? -24.664 -10.772 31.387 1.00 64.62 202 ASP A N 1
ATOM 1554 C CA . ASP A 1 202 ? -26.020 -11.036 30.885 1.00 64.62 202 ASP A CA 1
ATOM 1555 C C . ASP A 1 202 ? -26.541 -12.417 31.323 1.00 64.62 202 ASP A C 1
ATOM 1557 O O . ASP A 1 202 ? -27.723 -12.565 31.628 1.00 64.62 202 ASP A O 1
ATOM 1561 N N . ALA A 1 203 ? -25.665 -13.425 31.414 1.00 66.44 203 ALA A N 1
ATOM 1562 C CA . ALA A 1 203 ? -26.023 -14.753 31.917 1.00 66.44 203 ALA A CA 1
ATOM 1563 C C . ALA A 1 203 ? -26.253 -14.783 33.442 1.00 66.44 203 ALA A C 1
ATOM 1565 O O . ALA A 1 203 ? -27.040 -15.596 33.925 1.00 66.44 203 ALA A O 1
ATOM 1566 N N . GLY A 1 204 ? -25.579 -13.908 34.199 1.00 60.91 204 GLY A N 1
ATOM 1567 C CA . GLY A 1 204 ? -25.777 -13.747 35.643 1.00 60.91 204 GLY A CA 1
ATOM 1568 C C . GLY A 1 204 ? -27.040 -12.956 36.003 1.00 60.91 204 GLY A C 1
ATOM 1569 O O . GLY A 1 204 ? -27.616 -13.171 37.066 1.00 60.91 204 GLY A O 1
ATOM 1570 N N . ARG A 1 205 ? -27.516 -12.087 35.102 1.00 59.44 205 ARG A N 1
ATOM 1571 C CA . ARG A 1 205 ? -28.755 -11.299 35.235 1.00 59.44 205 ARG A CA 1
ATOM 1572 C C . ARG A 1 205 ? -29.995 -12.099 34.790 1.00 59.44 205 ARG A C 1
ATOM 1574 O O . ARG A 1 205 ? -30.820 -11.596 34.032 1.00 59.44 205 ARG A O 1
ATOM 1581 N N . GLY A 1 206 ? -30.097 -13.357 35.232 1.00 51.06 206 GLY A N 1
ATOM 1582 C CA . GLY A 1 206 ? -31.210 -14.264 34.925 1.00 51.06 206 GLY A CA 1
ATOM 1583 C C . GLY A 1 206 ? -32.607 -13.665 35.199 1.00 51.06 206 GLY A C 1
ATOM 1584 O O . GLY A 1 206 ? -32.718 -12.639 35.868 1.00 51.06 206 GLY A O 1
ATOM 1585 N N . PRO A 1 207 ? -33.684 -14.299 34.692 1.00 55.47 207 PRO A N 1
ATOM 1586 C CA . PRO A 1 207 ? -35.025 -13.712 34.519 1.00 55.47 207 PRO A CA 1
ATOM 1587 C C . PRO A 1 207 ? -35.762 -13.235 35.788 1.00 55.47 207 PRO A C 1
ATOM 1589 O O . PRO A 1 207 ? -36.855 -12.693 35.666 1.00 55.47 207 PRO A O 1
ATOM 1592 N N . ASP A 1 208 ? -35.180 -13.374 36.978 1.00 53.59 208 ASP A N 1
ATOM 1593 C CA . ASP A 1 208 ? -35.812 -13.046 38.264 1.00 53.59 208 ASP A CA 1
ATOM 1594 C C . ASP A 1 208 ? -35.609 -11.576 38.701 1.00 53.59 208 ASP A C 1
ATOM 1596 O O . ASP A 1 208 ? -35.937 -11.206 39.826 1.00 53.59 208 ASP A O 1
ATOM 1600 N N . GLY A 1 209 ? -35.038 -10.730 37.834 1.00 52.19 209 GLY A N 1
ATOM 1601 C CA . GLY A 1 209 ? -34.672 -9.338 38.132 1.00 52.19 209 GLY A CA 1
ATOM 1602 C C . GLY A 1 209 ? -35.492 -8.254 37.420 1.00 52.19 209 GLY A C 1
ATOM 1603 O O . GLY A 1 209 ? -34.936 -7.182 37.168 1.00 52.19 209 GLY A O 1
ATOM 1604 N N . ALA A 1 210 ? -36.750 -8.526 37.054 1.00 40.81 210 ALA A N 1
ATOM 1605 C CA . ALA A 1 210 ? -37.682 -7.551 36.470 1.00 40.81 210 ALA A CA 1
ATOM 1606 C C . ALA A 1 210 ? -38.901 -7.319 37.372 1.00 40.81 210 ALA A C 1
ATOM 1608 O O . ALA A 1 210 ? -39.479 -8.323 37.844 1.00 40.81 210 ALA A O 1
#

Nearest PDB structures (foldseek):
  3ok8-assembly1_B  TM=3.418E-01  e=5.330E+00  Mus musculus

Mean predicted aligned error: 12.51 Å

Secondary structure (DSSP, 8-state):
------HHHHHHHHHHHHHTS------HHHHHHHHHHHHHHHHHHHHHHHHHHHHHHHHHHHHHH-TT--HHHHHHHHHHHHHHHHHHHHHHHHHHHTTTTTT--HHHHHHHHHHHHHHHHHHHHHHHHHHHHHHHHHHHHHHHHHHH-SS-S-HHHHHHHHHHHHHHHHHHHHHHHHHHHHHHHHHHHHHHHHHHHHHHHHHHS-TT--

pLDDT: mean 77.26, std 12.84, range [40.81, 94.94]

Radius of gyration: 27.28 Å; Cα contacts (8 Å, |Δi|>4): 76; chains: 1; bounding box: 62×31×98 Å

Solvent-accessible surface area (backbone atoms only — not comparable to full-atom values): 11734 Å² total; per-residue (Å²): 141,81,86,85,78,67,64,68,63,51,53,53,53,51,49,50,58,58,71,66,48,74,74,75,72,78,58,62,67,60,51,50,53,52,52,54,57,48,48,56,54,50,51,55,52,46,54,52,53,50,52,52,50,50,52,50,45,51,52,20,48,48,43,41,65,39,93,84,48,51,73,64,44,26,53,50,14,50,52,52,34,50,51,51,52,52,51,54,51,51,54,50,54,59,53,57,70,64,65,81,58,88,83,52,57,76,74,53,42,54,57,47,54,52,54,52,50,52,50,49,50,50,52,40,53,50,51,36,53,49,44,47,51,53,50,52,50,50,50,51,51,45,51,45,29,66,76,66,54,75,75,78,61,70,52,67,68,58,41,49,54,51,51,53,57,51,48,51,51,38,52,52,43,42,52,49,37,49,54,51,44,52,54,45,52,57,49,50,52,55,51,53,54,51,53,50,54,52,54,52,51,59,64,69,63,48,91,87,81,122